Protein AF-A0A4V1WNW7-F1 (afdb_monomer_lite)

Radius of gyration: 29.64 Å; chains: 1; bounding box: 66×82×94 Å

Foldseek 3Di:
DDDDDDDDDDDDDDDDPDPPDPPPDPDPPPPPPDDDDPDPDPPDDPPPDDDLVVDDPVVLVVVLVVLAQPDPDPAAAAPDDPVVDPPPLVPDSCVCVVQCVDDPVSVVNRLLVNQQAHAYEEQALVVLVVCCVPRVPPDPALRRHHQEYEYADAQPPNQVDWHWCLSLLLRCLSPLNYHYYYAHNCVNVVNQALQVQADPVRNVCVVPVPDDPPPPDDPRDDRPDHSVRVRVVSVVSVVQCVQVRLVSSQPQNVLSVCSNVVQWTWIWHADNVVREIEIEIEGDDPLPVPDPDCVSVVVVCVSSCVLVGPHPQRYKYKYKYWDWDWDADPNDTDTDIDIDIDIDHNDDPPPPVPPDPDDDDD

InterPro domains:
  IPR001810 F-box domain [PF13013] (34-137)
  IPR038883 Uncharacterized protein AN11006-like [PTHR42085] (38-158)

Sequence (362 aa):
MTATTRAGSKRAAGEVIDAATPTWEPKRPFKKIATAASSKEPATEDQQCFRFLDLSPELRNRVYEYAKEDDTRQFALHPIYSYLHLKSYSKGTWQYLAVTQVCKQVRAEYRPIWVQDLRVGFASTCGVTLFADTFLHYGSGTNHMPKLVQFSWAHGHDNEKSFDLMPILRLHARSPSLRIEFVPQLIAQGGYTVDDDMCRSCSNQIHDYDSISDFENCECPDYDWTHDEWSAFKFEQMEYTHSIRNFIHNPNKSWLQAIREDKMTVTCAINEESCHDTFRILCREPICQTTTKSQPALDLLEQWGIFDLDVKKCTVFMMAYEDEQITERNGRKITNSVVREVRVHKAILGMWDSVYGRKVLF

Structure (mmCIF, N/CA/C/O backbone):
data_AF-A0A4V1WNW7-F1
#
_entry.id   AF-A0A4V1WNW7-F1
#
loop_
_atom_site.group_PDB
_atom_site.id
_atom_site.type_symbol
_atom_site.label_atom_id
_atom_site.label_alt_id
_atom_site.label_comp_id
_atom_site.label_asym_id
_atom_site.label_entity_id
_atom_site.label_seq_id
_atom_site.pdbx_PDB_ins_code
_atom_site.Cartn_x
_atom_site.Cartn_y
_atom_site.Cartn_z
_atom_site.occupancy
_atom_site.B_iso_or_equiv
_atom_site.auth_seq_id
_atom_site.auth_comp_id
_atom_site.auth_asym_id
_atom_site.auth_atom_id
_atom_site.pdbx_PDB_model_num
ATOM 1 N N . MET A 1 1 ? -15.454 -43.094 47.593 1.00 38.47 1 MET A N 1
ATOM 2 C CA . MET A 1 1 ? -15.820 -44.061 46.539 1.00 38.47 1 MET A CA 1
ATOM 3 C C . MET A 1 1 ? -16.284 -43.269 45.334 1.00 38.47 1 MET A C 1
ATOM 5 O O . MET A 1 1 ? -17.249 -42.527 45.431 1.00 38.47 1 MET A O 1
ATOM 9 N N . THR A 1 2 ? -15.501 -43.330 44.266 1.00 40.66 2 THR A N 1
ATOM 10 C CA . THR A 1 2 ? -15.628 -42.585 43.011 1.00 40.66 2 THR A CA 1
ATOM 11 C C . THR A 1 2 ? -16.422 -43.403 41.995 1.00 40.66 2 THR A C 1
ATOM 13 O O . THR A 1 2 ? -16.143 -44.585 41.819 1.00 40.66 2 THR A O 1
ATOM 16 N N . ALA A 1 3 ? -17.367 -42.774 41.294 1.00 39.75 3 ALA A N 1
ATOM 17 C CA . ALA A 1 3 ? -18.023 -43.351 40.125 1.00 39.75 3 ALA A CA 1
ATOM 18 C C . ALA A 1 3 ? -17.942 -42.354 38.963 1.00 39.75 3 ALA A C 1
ATOM 20 O O . ALA A 1 3 ? -18.631 -41.338 38.934 1.00 39.75 3 ALA A O 1
ATOM 21 N N . THR A 1 4 ? -17.048 -42.640 38.024 1.00 48.19 4 THR A N 1
ATOM 22 C CA . THR A 1 4 ? -16.931 -41.986 36.723 1.00 48.19 4 THR A CA 1
ATOM 23 C C . THR A 1 4 ? -17.783 -42.751 35.716 1.00 48.19 4 THR A C 1
ATOM 25 O O . THR A 1 4 ? -17.593 -43.949 35.522 1.00 48.19 4 THR A O 1
ATOM 28 N N . THR A 1 5 ? -18.701 -42.071 35.028 1.00 50.28 5 THR A N 1
ATOM 29 C CA . THR A 1 5 ? -19.334 -42.602 33.813 1.00 50.28 5 THR A CA 1
ATOM 30 C C . THR A 1 5 ? -19.062 -41.669 32.642 1.00 50.28 5 THR A C 1
ATOM 32 O O . THR A 1 5 ? -19.315 -40.468 32.668 1.00 50.28 5 THR A O 1
ATOM 35 N N . ARG A 1 6 ? -18.441 -42.265 31.626 1.00 44.78 6 ARG A N 1
ATOM 36 C CA . ARG A 1 6 ? -17.941 -41.671 30.391 1.00 44.78 6 ARG A CA 1
ATOM 37 C C . ARG A 1 6 ? -19.000 -41.942 29.322 1.00 44.78 6 ARG A C 1
ATOM 39 O O . ARG A 1 6 ? -19.138 -43.084 28.898 1.00 44.78 6 ARG A O 1
ATOM 46 N N . ALA A 1 7 ? -19.755 -40.928 28.909 1.00 46.91 7 ALA A N 1
ATOM 47 C CA . ALA A 1 7 ? -20.707 -41.042 27.804 1.00 46.91 7 ALA A CA 1
ATOM 48 C C . ALA A 1 7 ? -20.112 -40.387 26.551 1.00 46.91 7 ALA A C 1
ATOM 50 O O . ALA A 1 7 ? -19.931 -39.172 26.484 1.00 46.91 7 ALA A O 1
ATOM 51 N N . GLY A 1 8 ? -19.747 -41.224 25.579 1.00 37.44 8 GLY A N 1
ATOM 52 C CA . GLY A 1 8 ? -19.260 -40.805 24.271 1.00 37.44 8 GLY A CA 1
ATOM 53 C C . GLY A 1 8 ? -20.395 -40.234 23.425 1.00 37.44 8 GLY A C 1
ATOM 54 O O . GLY A 1 8 ? -21.377 -40.920 23.149 1.00 37.44 8 GLY A O 1
ATOM 55 N N . SER A 1 9 ? -20.239 -38.984 22.995 1.00 42.91 9 SER A N 1
ATOM 56 C CA . SER A 1 9 ? -21.145 -38.336 22.051 1.00 42.91 9 SER A CA 1
ATOM 57 C C . SER A 1 9 ? -20.752 -38.718 20.621 1.00 42.91 9 SER A C 1
ATOM 59 O O . SER A 1 9 ? -19.715 -38.291 20.107 1.00 42.91 9 SER A O 1
ATOM 61 N N . LYS A 1 10 ? -21.571 -39.573 19.996 1.00 46.12 10 LYS A N 1
ATOM 62 C CA . LYS A 1 10 ? -21.548 -39.854 18.555 1.00 46.12 10 LYS A CA 1
ATOM 63 C C . LYS A 1 10 ? -21.996 -38.590 17.818 1.00 46.12 10 LYS A C 1
ATOM 65 O O . LYS A 1 10 ? -23.150 -38.190 17.935 1.00 46.12 10 LYS A O 1
ATOM 70 N N . ARG A 1 11 ? -21.100 -37.978 17.041 1.00 42.38 11 ARG A N 1
ATOM 71 C CA . ARG A 1 11 ? -21.479 -36.946 16.068 1.00 42.38 11 ARG A CA 1
ATOM 72 C C . ARG A 1 11 ? -22.263 -37.608 14.937 1.00 42.38 11 ARG A C 1
ATOM 74 O O . ARG A 1 11 ? -21.763 -38.533 14.302 1.00 42.38 11 ARG A O 1
ATOM 81 N N . ALA A 1 12 ? -23.489 -37.137 14.731 1.00 45.72 12 ALA A N 1
ATOM 82 C CA . ALA A 1 12 ? -24.283 -37.423 13.550 1.00 45.72 12 ALA A CA 1
ATOM 83 C C . ALA A 1 12 ? -23.582 -36.817 12.327 1.00 45.72 12 ALA A C 1
ATOM 85 O O . ALA A 1 12 ? -23.186 -35.650 12.345 1.00 45.72 12 ALA A O 1
ATOM 86 N N . ALA A 1 13 ? -23.391 -37.640 11.299 1.00 40.91 13 ALA A N 1
ATOM 87 C CA . ALA A 1 13 ? -22.949 -37.207 9.986 1.00 40.91 13 ALA A CA 1
ATOM 88 C C . ALA A 1 13 ? -24.042 -36.313 9.386 1.00 40.91 13 ALA A C 1
ATOM 90 O O . ALA A 1 13 ? -25.174 -36.757 9.211 1.00 40.91 13 ALA A O 1
ATOM 91 N N . GLY A 1 14 ? -23.705 -35.048 9.140 1.00 41.06 14 GLY A N 1
ATOM 92 C CA . GLY A 1 14 ? -24.532 -34.151 8.345 1.00 41.06 14 GLY A CA 1
ATOM 93 C C . GLY A 1 14 ? -24.493 -34.570 6.880 1.00 41.06 14 GLY A C 1
ATOM 94 O O . GLY A 1 14 ? -23.438 -34.965 6.377 1.00 41.06 14 GLY A O 1
ATOM 95 N N . GLU A 1 15 ? -25.657 -34.501 6.240 1.00 46.84 15 GLU A N 1
ATOM 96 C CA . GLU A 1 15 ? -25.864 -34.694 4.808 1.00 46.84 15 GLU A CA 1
ATOM 97 C C . GLU A 1 15 ? -24.852 -33.889 3.993 1.00 46.84 15 GLU A C 1
ATOM 99 O O . GLU A 1 15 ? -24.762 -32.663 4.080 1.00 46.84 15 GLU A O 1
ATOM 104 N N . VAL A 1 16 ? -24.085 -34.618 3.189 1.00 43.22 16 VAL A N 1
ATOM 105 C CA . VAL A 1 16 ? -23.284 -34.072 2.103 1.00 43.22 16 VAL A CA 1
ATOM 106 C C . VAL A 1 16 ? -24.272 -33.638 1.027 1.00 43.22 16 VAL A C 1
ATOM 108 O O . VAL A 1 16 ? -24.895 -34.473 0.381 1.00 43.22 16 VAL A O 1
ATOM 111 N N . ILE A 1 17 ? -24.448 -32.329 0.861 1.00 47.97 17 ILE A N 1
ATOM 112 C CA . ILE A 1 17 ? -25.078 -31.781 -0.338 1.00 47.97 17 ILE A CA 1
ATOM 113 C C . ILE A 1 17 ? -24.092 -32.048 -1.474 1.00 47.97 17 ILE A C 1
ATOM 115 O O . ILE A 1 17 ? -22.979 -31.517 -1.463 1.00 47.97 17 ILE A O 1
ATOM 119 N N . ASP A 1 18 ? -24.489 -32.920 -2.399 1.00 40.12 18 ASP A N 1
ATOM 120 C CA . ASP A 1 18 ? -23.726 -33.316 -3.578 1.00 40.12 18 ASP A CA 1
ATOM 121 C C . ASP A 1 18 ? -23.278 -32.080 -4.369 1.00 40.12 18 ASP A C 1
ATOM 123 O O . ASP A 1 18 ? -24.026 -31.481 -5.144 1.00 40.12 18 ASP A O 1
ATOM 127 N N . ALA A 1 19 ? -22.020 -31.688 -4.168 1.00 44.06 19 ALA A N 1
ATOM 128 C CA . ALA A 1 19 ? -21.346 -30.746 -5.037 1.00 44.06 19 ALA A CA 1
ATOM 129 C C . ALA A 1 19 ? -21.191 -31.424 -6.400 1.00 44.06 19 ALA A C 1
ATOM 131 O O . ALA A 1 19 ? -20.396 -32.355 -6.556 1.00 44.06 19 ALA A O 1
ATOM 132 N N . ALA A 1 20 ? -21.991 -30.963 -7.364 1.00 44.66 20 ALA A N 1
ATOM 133 C CA . ALA A 1 20 ? -21.952 -31.379 -8.755 1.00 44.66 20 ALA A CA 1
ATOM 134 C C . ALA A 1 20 ? -20.499 -31.440 -9.237 1.00 44.66 20 ALA A C 1
ATOM 136 O O . ALA A 1 20 ? -19.817 -30.426 -9.396 1.00 44.66 20 ALA A O 1
ATOM 137 N N . THR A 1 21 ? -20.015 -32.662 -9.427 1.00 40.25 21 THR A N 1
ATOM 138 C CA . THR A 1 21 ? -18.699 -32.923 -9.988 1.00 40.25 21 THR A CA 1
ATOM 139 C C . THR A 1 21 ? -18.736 -32.396 -11.421 1.00 40.25 21 THR A C 1
ATOM 141 O O . THR A 1 21 ? -19.590 -32.847 -12.189 1.00 40.25 21 THR A O 1
ATOM 144 N N . PRO A 1 22 ? -17.871 -31.444 -11.819 1.00 44.31 22 PRO A N 1
ATOM 145 C CA . PRO A 1 22 ? -17.808 -31.017 -13.205 1.00 44.31 22 PRO A CA 1
ATOM 146 C C . PRO A 1 22 ? -17.438 -32.240 -14.040 1.00 44.31 22 PRO A C 1
ATOM 148 O O . PRO A 1 22 ? -16.332 -32.776 -13.944 1.00 44.31 22 PRO A O 1
ATOM 151 N N . THR A 1 23 ? -18.407 -32.726 -14.808 1.00 40.12 23 THR A N 1
ATOM 152 C CA . THR A 1 23 ? -18.242 -33.839 -15.732 1.00 40.12 23 THR A CA 1
ATOM 153 C C . THR A 1 23 ? -17.390 -33.308 -16.875 1.00 40.12 23 THR A C 1
ATOM 155 O O . THR A 1 23 ? -17.882 -32.714 -17.830 1.00 40.12 23 THR A O 1
ATOM 158 N N . TRP A 1 24 ? -16.073 -33.437 -16.737 1.00 42.72 24 TRP A N 1
ATOM 159 C CA . TRP A 1 24 ? -15.156 -33.246 -17.848 1.00 42.72 24 TRP A CA 1
ATOM 160 C C . TRP A 1 24 ? -15.449 -34.357 -18.848 1.00 42.72 24 TRP A C 1
ATOM 162 O O . TRP A 1 24 ? -14.986 -35.485 -18.683 1.00 42.72 24 TRP A O 1
ATOM 172 N N . GLU A 1 25 ? -16.263 -34.056 -19.860 1.00 50.12 25 GLU A N 1
ATOM 173 C CA . GLU A 1 25 ? -16.427 -34.961 -20.987 1.00 50.12 25 GLU A CA 1
ATOM 174 C C . GLU A 1 25 ? -15.035 -35.253 -21.571 1.00 50.12 25 GLU A C 1
ATOM 176 O O . GLU A 1 25 ? -14.288 -34.318 -21.898 1.00 50.12 25 GLU A O 1
ATOM 181 N N . PRO A 1 26 ? -14.637 -36.531 -21.687 1.00 50.38 26 PRO A N 1
ATOM 182 C CA . PRO A 1 26 ? -13.371 -36.885 -22.297 1.00 50.38 26 PRO A CA 1
ATOM 183 C C . PRO A 1 26 ? -13.371 -36.369 -23.737 1.00 50.38 26 PRO A C 1
ATOM 185 O O . PRO A 1 26 ? -14.160 -36.810 -24.577 1.00 50.38 26 PRO A O 1
ATOM 188 N N . LYS A 1 27 ? -12.484 -35.403 -24.016 1.00 56.28 27 LYS A N 1
ATOM 189 C CA . LYS A 1 27 ? -12.247 -34.884 -25.366 1.00 56.28 27 LYS A CA 1
ATOM 190 C C . LYS A 1 27 ? -12.071 -36.071 -26.310 1.00 56.28 27 LYS A C 1
ATOM 192 O O . LYS A 1 27 ? -11.191 -36.907 -26.107 1.00 56.28 27 LYS A O 1
ATOM 197 N N . ARG A 1 28 ? -12.940 -36.134 -27.324 1.00 61.19 28 ARG A N 1
ATOM 198 C CA . ARG A 1 28 ? -12.944 -37.173 -28.360 1.00 61.19 28 ARG A CA 1
ATOM 199 C C . ARG A 1 28 ? -11.515 -37.393 -28.874 1.00 61.19 28 ARG A C 1
ATOM 201 O O . ARG A 1 28 ? -10.821 -36.406 -29.133 1.00 61.19 28 ARG A O 1
ATOM 208 N N . PRO A 1 29 ? -11.068 -38.647 -29.057 1.00 54.88 29 PRO A N 1
ATOM 209 C CA . PRO A 1 29 ? -9.764 -38.907 -29.642 1.00 54.88 29 PRO A CA 1
ATOM 210 C C . PRO A 1 29 ? -9.727 -38.287 -31.041 1.00 54.88 29 PRO A C 1
ATOM 212 O O . PRO A 1 29 ? -10.541 -38.621 -31.905 1.00 54.88 29 PRO A O 1
ATOM 215 N N . PHE A 1 30 ? -8.799 -37.354 -31.255 1.00 50.06 30 PHE A N 1
ATOM 216 C CA . PHE A 1 30 ? -8.501 -36.823 -32.579 1.00 50.06 30 PHE A CA 1
ATOM 217 C C . PHE A 1 30 ? -8.142 -38.001 -33.491 1.00 50.06 30 PHE A C 1
ATOM 219 O O . PHE A 1 30 ? -7.117 -38.660 -33.298 1.00 50.06 30 PHE A O 1
ATOM 226 N N . LYS A 1 31 ? -9.001 -38.287 -34.477 1.00 56.91 31 LYS A N 1
ATOM 227 C CA . LYS A 1 31 ? -8.699 -39.227 -35.558 1.00 56.91 31 LYS A CA 1
ATOM 228 C C . LYS A 1 31 ? -7.475 -38.700 -36.303 1.00 56.91 31 LYS A C 1
ATOM 230 O O . LYS A 1 31 ? -7.575 -37.739 -37.062 1.00 56.91 31 LYS A O 1
ATOM 235 N N . LYS A 1 32 ? -6.323 -39.331 -36.076 1.00 52.03 32 LYS A N 1
ATOM 236 C CA . LYS A 1 32 ? -5.125 -39.143 -36.894 1.00 52.03 32 LYS A CA 1
ATOM 237 C C . LYS A 1 32 ? -5.440 -39.641 -38.304 1.00 52.03 32 LYS A C 1
ATOM 239 O O . LYS A 1 32 ? -5.600 -40.839 -38.518 1.00 52.03 32 LYS A O 1
ATOM 244 N N . ILE A 1 33 ? -5.554 -38.713 -39.249 1.00 52.81 33 ILE A N 1
ATOM 245 C CA . ILE A 1 33 ? -5.496 -39.019 -40.676 1.00 52.81 33 ILE A CA 1
ATOM 246 C C . ILE A 1 33 ? -4.030 -39.351 -40.959 1.00 52.81 33 ILE A C 1
ATOM 248 O O . ILE A 1 33 ? -3.163 -38.483 -40.891 1.00 52.81 33 ILE A O 1
ATOM 252 N N . ALA A 1 34 ? -3.748 -40.634 -41.166 1.00 51.62 34 ALA A N 1
ATOM 253 C CA . ALA A 1 34 ? -2.431 -41.112 -41.546 1.00 51.62 34 ALA A CA 1
ATOM 254 C C . ALA A 1 34 ? -2.217 -40.832 -43.038 1.00 51.62 34 ALA A C 1
ATOM 256 O O . ALA A 1 34 ? -2.641 -41.608 -43.892 1.00 51.62 34 ALA A O 1
ATOM 257 N N . THR A 1 35 ? -1.572 -39.710 -43.351 1.00 55.94 35 THR A N 1
ATOM 258 C CA . THR A 1 35 ? -1.045 -39.446 -44.691 1.00 55.94 35 THR A CA 1
ATOM 259 C C . THR A 1 35 ? 0.342 -40.074 -44.772 1.00 55.94 35 THR A C 1
ATOM 261 O O . THR A 1 35 ? 1.315 -39.535 -44.251 1.00 55.94 35 THR A O 1
ATOM 264 N N . ALA A 1 36 ? 0.424 -41.258 -45.379 1.00 53.69 36 ALA A N 1
ATOM 265 C CA . ALA A 1 36 ? 1.684 -41.926 -45.671 1.00 53.69 36 ALA A CA 1
ATOM 266 C C . ALA A 1 36 ? 2.385 -41.210 -46.837 1.00 53.69 36 ALA A C 1
ATOM 268 O O . ALA A 1 36 ? 2.144 -41.516 -48.002 1.00 53.69 36 ALA A O 1
ATOM 269 N N . ALA A 1 37 ? 3.250 -40.248 -46.517 1.00 55.56 37 ALA A N 1
ATOM 270 C CA . ALA A 1 37 ? 4.242 -39.709 -47.436 1.00 55.56 37 ALA A CA 1
ATOM 271 C C . ALA A 1 37 ? 5.627 -40.109 -46.917 1.00 55.56 37 ALA A C 1
ATOM 273 O O . ALA A 1 37 ? 6.153 -39.538 -45.968 1.00 55.56 37 ALA A O 1
ATOM 274 N N . SER A 1 38 ? 6.187 -41.152 -47.527 1.00 58.44 38 SER A N 1
ATOM 275 C CA . SER A 1 38 ? 7.546 -41.633 -47.290 1.00 58.44 38 SER A CA 1
ATOM 276 C C . SER A 1 38 ? 8.554 -40.668 -47.927 1.00 58.44 38 SER A C 1
ATOM 278 O O . SER A 1 38 ? 9.113 -40.960 -48.984 1.00 58.44 38 SER A O 1
ATOM 280 N N . SER A 1 39 ? 8.790 -39.514 -47.304 1.00 60.78 39 SER A N 1
ATOM 281 C CA . SER A 1 39 ? 9.994 -38.719 -47.555 1.00 60.78 39 SER A CA 1
ATOM 282 C C . SER A 1 39 ? 11.079 -39.171 -46.584 1.00 60.78 39 SER A C 1
ATOM 284 O O . SER A 1 39 ? 10.873 -39.140 -45.374 1.00 60.78 39 SER A O 1
ATOM 286 N N . LYS A 1 40 ? 12.231 -39.604 -47.109 1.00 65.25 40 LYS A N 1
ATOM 287 C CA . LYS A 1 40 ? 13.455 -39.803 -46.324 1.00 65.25 40 LYS A CA 1
ATOM 288 C C . LYS A 1 40 ? 13.854 -38.454 -45.721 1.00 65.25 40 LYS A C 1
ATOM 290 O O . LYS A 1 40 ? 14.529 -37.670 -46.384 1.00 65.25 40 LYS A O 1
ATOM 295 N N . GLU A 1 41 ? 13.387 -38.172 -44.509 1.00 64.00 41 GLU A N 1
ATOM 296 C CA . GLU A 1 41 ? 13.899 -37.061 -43.715 1.00 64.00 41 GLU A CA 1
ATOM 297 C C . GLU A 1 41 ? 15.383 -37.331 -43.426 1.00 64.00 41 GLU A C 1
ATOM 299 O O . GLU A 1 41 ? 15.749 -38.469 -43.104 1.00 64.00 41 GLU A O 1
ATOM 304 N N . PRO A 1 42 ? 16.262 -36.330 -43.607 1.00 64.50 42 PRO A N 1
ATOM 305 C CA . PRO A 1 42 ? 17.647 -36.452 -43.182 1.00 64.50 42 PRO A CA 1
ATOM 306 C C . PRO A 1 42 ? 17.646 -36.795 -41.694 1.00 64.50 42 PRO A C 1
ATOM 308 O O . PRO A 1 42 ? 16.874 -36.207 -40.942 1.00 64.50 42 PRO A O 1
ATOM 311 N N . ALA A 1 43 ? 18.474 -37.760 -41.287 1.00 62.41 43 ALA A N 1
ATOM 312 C CA . ALA A 1 43 ? 18.675 -38.105 -39.887 1.00 62.41 43 ALA A CA 1
ATOM 313 C C . ALA A 1 43 ? 19.154 -36.853 -39.138 1.00 62.41 43 ALA A C 1
ATOM 315 O O . ALA A 1 43 ? 20.342 -36.540 -39.118 1.00 62.41 43 ALA A O 1
ATOM 316 N N . THR A 1 44 ? 18.205 -36.090 -38.604 1.00 63.88 44 THR A N 1
ATOM 317 C CA . THR A 1 44 ? 18.446 -35.005 -37.669 1.00 63.88 44 THR A CA 1
ATOM 318 C C . THR A 1 44 ? 19.115 -35.640 -36.471 1.00 63.88 44 THR A C 1
ATOM 320 O O . THR A 1 44 ? 18.508 -36.489 -35.821 1.00 63.88 44 THR A O 1
ATOM 323 N N . GLU A 1 45 ? 20.377 -35.277 -36.238 1.00 68.31 45 GLU A N 1
ATOM 324 C CA . GLU A 1 45 ? 21.085 -35.565 -34.995 1.00 68.31 45 GLU A CA 1
ATOM 325 C C . GLU A 1 45 ? 20.112 -35.337 -33.841 1.00 68.31 45 GLU A C 1
ATOM 327 O O . GLU A 1 45 ? 19.512 -34.261 -33.759 1.00 68.31 45 GLU A O 1
ATOM 332 N N . ASP A 1 46 ? 19.897 -36.366 -33.016 1.00 70.31 46 ASP A N 1
ATOM 333 C CA . ASP A 1 46 ? 19.021 -36.293 -31.852 1.00 70.31 46 ASP A CA 1
ATOM 334 C C . ASP A 1 46 ? 19.475 -35.107 -31.005 1.00 70.31 46 ASP A C 1
ATOM 336 O O . ASP A 1 46 ? 20.468 -35.179 -30.277 1.00 70.31 46 ASP A O 1
ATOM 340 N N . GLN A 1 47 ? 18.782 -33.980 -31.158 1.00 76.69 47 GLN A N 1
ATOM 341 C CA . GLN A 1 47 ? 19.138 -32.736 -30.508 1.00 76.69 47 GLN A CA 1
ATOM 342 C C . GLN A 1 47 ? 18.878 -32.954 -29.023 1.00 76.69 47 GLN A C 1
ATOM 344 O O . GLN A 1 47 ? 17.741 -32.894 -28.549 1.00 76.69 47 GLN A O 1
ATOM 349 N N . GLN A 1 48 ? 19.939 -33.333 -28.311 1.00 82.50 48 GLN A N 1
ATOM 350 C CA . GLN A 1 48 ? 19.869 -33.769 -26.930 1.00 82.50 48 GLN A CA 1
ATOM 351 C C . GLN A 1 48 ? 19.244 -32.643 -26.106 1.00 82.50 48 GLN A C 1
ATOM 353 O O . GLN A 1 48 ? 19.857 -31.603 -25.870 1.00 82.50 48 GLN A O 1
ATOM 358 N N . CYS A 1 49 ? 17.985 -32.829 -25.708 1.00 85.19 49 CYS A N 1
ATOM 359 C CA . CYS A 1 49 ? 17.258 -31.827 -24.945 1.00 85.19 49 CYS A CA 1
ATOM 360 C C . CYS A 1 49 ? 17.980 -31.593 -23.618 1.00 85.19 49 CYS A C 1
ATOM 362 O O . CYS A 1 49 ? 18.185 -32.523 -22.834 1.00 85.19 49 CYS A O 1
ATOM 364 N N . PHE A 1 50 ? 18.360 -30.344 -23.358 1.00 89.69 50 PHE A N 1
ATOM 365 C CA . PHE A 1 50 ? 19.022 -29.973 -22.117 1.00 89.69 50 PHE A CA 1
ATOM 366 C C . PHE A 1 50 ? 18.081 -30.176 -20.920 1.00 89.69 50 PHE A C 1
ATOM 368 O O . PHE A 1 50 ? 17.026 -29.545 -20.812 1.00 89.69 50 PHE A O 1
ATOM 375 N N . ARG A 1 51 ? 18.466 -31.060 -19.996 1.00 93.31 51 ARG A N 1
ATOM 376 C CA . ARG A 1 51 ? 17.684 -31.382 -18.798 1.00 93.31 51 ARG A CA 1
ATOM 377 C C . ARG A 1 51 ? 18.091 -30.461 -17.649 1.00 93.31 51 ARG A C 1
ATOM 379 O O . ARG A 1 51 ? 18.931 -30.815 -16.835 1.00 93.31 51 ARG A O 1
ATOM 386 N N . PHE A 1 52 ? 17.471 -29.282 -17.558 1.00 95.12 52 PHE A N 1
ATOM 387 C CA . PHE A 1 52 ? 17.781 -28.283 -16.516 1.00 95.12 52 PHE A CA 1
ATOM 388 C C . PHE A 1 52 ? 17.760 -28.849 -15.083 1.00 95.12 52 PHE A C 1
ATOM 390 O O . PHE A 1 52 ? 18.587 -28.480 -14.255 1.00 95.12 52 PHE A O 1
ATOM 397 N N . LEU A 1 53 ? 16.841 -29.773 -14.787 1.00 96.00 53 LEU A N 1
ATOM 398 C CA . LEU A 1 53 ? 16.733 -30.394 -13.461 1.00 96.00 53 LEU A CA 1
ATOM 399 C C . LEU A 1 53 ? 17.847 -31.406 -13.148 1.00 96.00 53 LEU A C 1
ATOM 401 O O . LEU A 1 53 ? 18.014 -31.749 -11.981 1.00 96.00 53 LEU A O 1
ATOM 405 N N . ASP A 1 54 ? 18.617 -31.843 -14.149 1.00 96.38 54 ASP A N 1
ATOM 406 C CA . ASP A 1 54 ? 19.788 -32.705 -13.950 1.00 96.38 54 ASP A CA 1
ATOM 407 C C . ASP A 1 54 ? 21.023 -31.897 -13.498 1.00 96.38 54 ASP A C 1
ATOM 409 O O . ASP A 1 54 ? 22.022 -32.478 -13.076 1.00 96.38 54 ASP A O 1
ATOM 413 N N . LEU A 1 55 ? 20.971 -30.556 -13.554 1.00 96.50 55 LEU A N 1
ATOM 414 C CA . LEU A 1 55 ? 22.000 -29.695 -12.967 1.00 96.50 55 LEU A CA 1
ATOM 415 C C . LEU A 1 55 ? 22.052 -29.864 -11.446 1.00 96.50 55 LEU A C 1
ATOM 417 O O . LEU A 1 55 ? 21.015 -30.033 -10.803 1.00 96.50 55 LEU A O 1
ATOM 421 N N . SER A 1 56 ? 23.235 -29.714 -10.844 1.00 97.38 56 SER A N 1
ATOM 422 C CA . SER A 1 56 ? 23.351 -29.655 -9.383 1.00 97.38 56 SER A CA 1
ATOM 423 C C . SER A 1 56 ? 22.630 -28.416 -8.814 1.00 97.38 56 SER A C 1
ATOM 425 O O . SER A 1 56 ? 22.486 -27.411 -9.524 1.00 97.38 56 SER A O 1
ATOM 427 N N . PRO A 1 57 ? 22.173 -28.445 -7.545 1.00 96.31 57 PRO A N 1
ATOM 428 C CA . PRO A 1 57 ? 21.525 -27.295 -6.912 1.00 96.31 57 PRO A CA 1
ATOM 429 C C . PRO A 1 57 ? 22.344 -25.998 -7.000 1.00 96.31 57 PRO A C 1
ATOM 431 O O . PRO A 1 57 ? 21.780 -24.930 -7.219 1.00 96.31 57 PRO A O 1
ATOM 434 N N . GLU A 1 58 ? 23.673 -26.075 -6.907 1.00 97.31 58 GLU A N 1
ATOM 435 C CA . GLU A 1 58 ? 24.571 -24.918 -6.999 1.00 97.31 58 GLU A CA 1
ATOM 436 C C . GLU A 1 58 ? 24.534 -24.275 -8.390 1.00 97.31 58 GLU A C 1
ATOM 438 O O . GLU A 1 58 ? 24.520 -23.049 -8.511 1.00 97.31 58 GLU A O 1
ATOM 443 N N . LEU A 1 59 ? 24.492 -25.088 -9.451 1.00 97.50 59 LEU A N 1
ATOM 444 C CA . LEU A 1 59 ? 24.383 -24.588 -10.822 1.00 97.50 59 LEU A CA 1
ATOM 445 C C . LEU A 1 59 ? 22.995 -24.005 -11.096 1.00 97.50 59 LEU A C 1
ATOM 447 O O . LEU A 1 59 ? 22.904 -22.958 -11.735 1.00 97.50 59 LEU A O 1
ATOM 451 N N . ARG A 1 60 ? 21.928 -24.621 -10.567 1.00 97.00 60 ARG A N 1
ATOM 452 C CA . ARG A 1 60 ? 20.575 -24.044 -10.640 1.00 97.00 60 ARG A CA 1
ATOM 453 C C . ARG A 1 60 ? 20.511 -22.692 -9.933 1.00 97.00 60 ARG A C 1
ATOM 455 O O . ARG A 1 60 ? 20.018 -21.739 -10.524 1.00 97.00 60 ARG A O 1
ATOM 462 N N . ASN A 1 61 ? 21.108 -22.574 -8.746 1.00 95.62 61 ASN A N 1
ATOM 463 C CA . ASN A 1 61 ? 21.196 -21.304 -8.024 1.00 95.62 61 ASN A CA 1
ATOM 464 C C . ASN A 1 61 ? 21.936 -20.229 -8.824 1.00 95.62 61 ASN A C 1
ATOM 466 O O . ASN A 1 61 ? 21.482 -19.095 -8.848 1.00 95.62 61 ASN A O 1
ATOM 470 N N . ARG A 1 62 ? 23.014 -20.557 -9.550 1.00 95.81 62 ARG A N 1
ATOM 471 C CA . ARG A 1 62 ? 23.669 -19.579 -10.443 1.00 95.81 62 ARG A CA 1
ATOM 472 C C . ARG A 1 62 ? 22.752 -19.090 -11.563 1.00 95.81 62 ARG A C 1
ATOM 474 O O . ARG A 1 62 ? 22.796 -17.912 -11.903 1.00 95.81 62 ARG A O 1
ATOM 481 N N . VAL A 1 63 ? 21.922 -19.971 -12.123 1.00 95.12 63 VAL A N 1
ATOM 482 C CA . VAL A 1 63 ? 20.911 -19.572 -13.115 1.00 95.12 63 VAL A CA 1
ATOM 483 C C . VAL A 1 63 ? 19.836 -18.697 -12.471 1.00 95.12 63 VAL A C 1
ATOM 485 O O . VAL A 1 63 ? 19.431 -17.707 -13.069 1.00 95.12 63 VAL A O 1
ATOM 488 N N . TYR A 1 64 ? 19.413 -19.011 -11.246 1.00 95.31 64 TYR A N 1
ATOM 489 C CA . TYR A 1 64 ? 18.474 -18.185 -10.486 1.00 95.31 64 TYR A CA 1
ATOM 490 C C . TYR A 1 64 ? 19.036 -16.799 -10.172 1.00 95.31 64 TYR A C 1
ATOM 492 O O . TYR A 1 64 ? 18.321 -15.825 -10.361 1.00 95.31 64 TYR A O 1
ATOM 500 N N . GLU A 1 65 ? 20.302 -16.699 -9.761 1.00 92.62 65 GLU A N 1
ATOM 501 C CA . GLU A 1 65 ? 20.996 -15.423 -9.547 1.00 92.62 65 GLU A CA 1
ATOM 502 C C . GLU A 1 65 ? 21.080 -14.603 -10.838 1.00 92.62 65 GLU A C 1
ATOM 504 O O . GLU A 1 65 ? 20.794 -13.414 -10.821 1.00 92.62 65 GLU A O 1
ATOM 509 N N . TYR A 1 66 ? 21.399 -15.234 -11.973 1.00 91.69 66 TYR A N 1
ATOM 510 C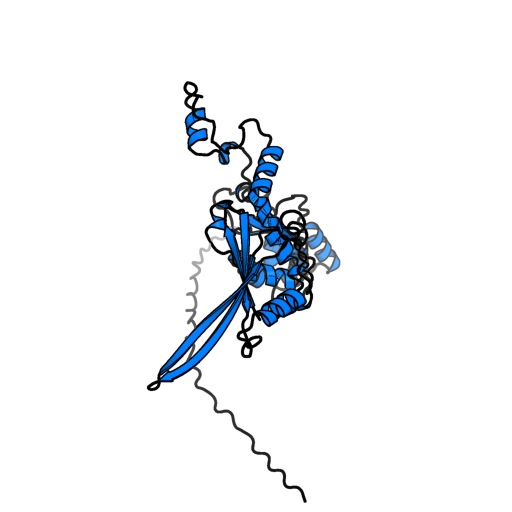 CA . TYR A 1 66 ? 21.376 -14.555 -13.273 1.00 91.69 66 TYR A CA 1
ATOM 511 C C . TYR A 1 66 ? 19.969 -14.073 -13.656 1.00 91.69 66 TYR A C 1
ATOM 513 O O . TYR A 1 66 ? 19.807 -13.009 -14.244 1.00 91.69 66 TYR A O 1
ATOM 521 N N . ALA A 1 67 ? 18.949 -14.863 -13.320 1.00 91.25 67 ALA A N 1
ATOM 522 C CA . ALA A 1 67 ? 17.552 -14.543 -13.568 1.00 91.25 67 ALA A CA 1
ATOM 523 C C . ALA A 1 67 ? 16.968 -13.552 -12.546 1.00 91.25 67 ALA A C 1
ATOM 525 O O . ALA A 1 67 ? 15.785 -13.222 -12.639 1.00 91.25 67 ALA A O 1
ATOM 526 N N . LYS A 1 68 ? 17.731 -13.095 -11.546 1.00 86.38 68 LYS A N 1
ATOM 527 C CA . LYS A 1 68 ? 17.280 -11.994 -10.694 1.00 86.38 68 LYS A CA 1
ATOM 528 C C . LYS A 1 68 ? 17.217 -10.724 -11.521 1.00 86.38 68 LYS A C 1
ATOM 530 O O . LYS A 1 68 ? 18.099 -10.425 -12.322 1.00 86.38 68 LYS A O 1
ATOM 535 N N . GLU A 1 69 ? 16.158 -9.965 -11.310 1.00 77.19 69 GLU A N 1
ATOM 536 C CA . GLU A 1 69 ? 16.014 -8.663 -11.936 1.00 77.19 69 GLU A CA 1
ATOM 537 C C . GLU A 1 69 ? 16.864 -7.670 -11.150 1.00 77.19 69 GLU A C 1
ATOM 539 O O . GLU A 1 69 ? 16.497 -7.256 -10.051 1.00 77.19 69 GLU A O 1
ATOM 544 N N . ASP A 1 70 ? 18.023 -7.308 -11.705 1.00 70.25 70 ASP A N 1
ATOM 545 C CA . ASP A 1 70 ? 18.842 -6.212 -11.186 1.00 70.25 70 ASP A CA 1
ATOM 546 C C . ASP A 1 70 ? 18.178 -4.883 -11.561 1.00 70.25 70 ASP A C 1
ATOM 548 O O . ASP A 1 70 ? 18.590 -4.176 -12.485 1.00 70.25 70 ASP A O 1
ATOM 552 N N . ASP A 1 71 ? 17.039 -4.602 -10.921 1.00 65.88 71 ASP A N 1
ATOM 553 C CA . ASP A 1 71 ? 16.297 -3.388 -11.206 1.00 65.88 71 ASP A CA 1
ATOM 554 C C . ASP A 1 71 ? 16.831 -2.227 -10.364 1.00 65.88 71 ASP A C 1
ATOM 556 O O . ASP A 1 71 ? 16.459 -2.004 -9.199 1.00 65.88 71 ASP A O 1
ATOM 560 N N . THR A 1 72 ? 17.733 -1.475 -10.996 1.00 68.56 72 THR A N 1
ATOM 561 C CA . THR A 1 72 ? 18.184 -0.158 -10.539 1.00 68.56 72 THR A CA 1
ATOM 562 C C . THR A 1 72 ? 17.093 0.903 -10.671 1.00 68.56 72 THR A C 1
ATOM 564 O O . THR A 1 72 ? 17.270 2.007 -10.153 1.00 68.56 72 THR A O 1
ATOM 567 N N . ARG A 1 73 ? 15.950 0.602 -11.313 1.00 71.00 73 ARG A N 1
ATOM 568 C CA . ARG A 1 73 ? 14.844 1.555 -11.424 1.00 71.00 73 ARG A CA 1
ATOM 569 C C . ARG A 1 73 ? 14.300 1.918 -10.046 1.00 71.00 73 ARG A C 1
ATOM 571 O O . ARG A 1 73 ? 14.180 1.105 -9.124 1.00 71.00 73 ARG A O 1
ATOM 578 N N . GLN A 1 74 ? 13.947 3.191 -9.938 1.00 68.88 74 GLN A N 1
ATOM 579 C CA . GLN A 1 74 ? 13.369 3.778 -8.739 1.00 68.88 74 GLN A CA 1
ATOM 580 C C . GLN A 1 74 ? 11.893 3.394 -8.564 1.00 68.88 74 GLN A C 1
ATOM 582 O O . GLN A 1 74 ? 11.437 3.246 -7.432 1.00 68.88 74 GLN A O 1
ATOM 587 N N . PHE A 1 75 ? 11.178 3.167 -9.670 1.00 72.19 75 PHE A N 1
ATOM 588 C CA . PHE A 1 75 ? 9.746 2.876 -9.688 1.00 72.19 75 PHE A CA 1
ATOM 589 C C . PHE A 1 75 ? 9.461 1.400 -9.959 1.00 72.19 75 PHE A C 1
ATOM 591 O O . PHE A 1 75 ? 10.062 0.772 -10.830 1.00 72.19 75 PHE A O 1
ATOM 598 N N . ALA A 1 76 ? 8.524 0.860 -9.193 1.00 71.25 76 ALA A N 1
ATOM 599 C CA . ALA A 1 76 ? 7.998 -0.478 -9.327 1.00 71.25 76 ALA A CA 1
ATOM 600 C C . ALA A 1 76 ? 7.030 -0.546 -10.509 1.00 71.25 76 ALA A C 1
ATOM 602 O O . ALA A 1 76 ? 6.206 0.345 -10.712 1.00 71.25 76 ALA A O 1
ATOM 603 N N . LEU A 1 77 ? 7.094 -1.633 -11.273 1.00 67.19 77 LEU A N 1
ATOM 604 C CA . LEU A 1 77 ? 6.170 -1.830 -12.380 1.00 67.19 77 LEU A CA 1
ATOM 605 C C . LEU A 1 77 ? 4.831 -2.388 -11.901 1.00 67.19 77 LEU A C 1
ATOM 607 O O . LEU A 1 77 ? 4.761 -3.222 -10.994 1.00 67.19 77 LEU A O 1
ATOM 611 N N . HIS A 1 78 ? 3.761 -1.949 -12.557 1.00 62.59 78 HIS A N 1
ATOM 612 C CA . HIS A 1 78 ? 2.425 -2.457 -12.302 1.00 62.59 78 HIS A CA 1
ATOM 613 C C . HIS A 1 78 ? 2.261 -3.871 -12.904 1.00 62.59 78 HIS A C 1
ATOM 615 O O . HIS A 1 78 ? 2.526 -4.058 -14.093 1.00 62.59 78 HIS A O 1
ATOM 621 N N . PRO A 1 79 ? 1.796 -4.871 -12.132 1.00 58.28 79 PRO A N 1
ATOM 622 C CA . PRO A 1 79 ? 1.653 -6.247 -12.576 1.00 58.28 79 PRO A CA 1
ATOM 623 C C . PRO A 1 79 ? 0.537 -6.427 -13.603 1.00 58.28 79 PRO A C 1
ATOM 625 O O . PRO A 1 79 ? 0.527 -7.383 -14.378 1.00 58.28 79 PRO A O 1
ATOM 628 N N . ILE A 1 80 ? -0.428 -5.510 -13.594 1.00 54.84 80 ILE A N 1
ATOM 629 C CA . ILE A 1 80 ? -1.538 -5.514 -14.534 1.00 54.84 80 ILE A CA 1
ATOM 630 C C . ILE A 1 80 ? -1.137 -4.618 -15.695 1.00 54.84 80 ILE A C 1
ATOM 632 O O . ILE A 1 80 ? -1.038 -3.402 -15.534 1.00 54.84 80 ILE A O 1
ATOM 636 N N . TYR A 1 81 ? -0.896 -5.269 -16.833 1.00 50.81 81 TYR A N 1
ATOM 637 C CA . TYR A 1 81 ? -0.754 -4.694 -18.164 1.00 50.81 81 TYR A CA 1
ATOM 638 C C . TYR A 1 81 ? -1.662 -3.478 -18.336 1.00 50.81 81 TYR A C 1
ATOM 640 O O . TYR A 1 81 ? -2.868 -3.625 -18.537 1.00 50.81 81 TYR A O 1
ATOM 648 N N . SER A 1 82 ? -1.087 -2.277 -18.325 1.00 47.50 82 SER A N 1
ATOM 649 C CA . SER A 1 82 ? -1.727 -1.190 -19.049 1.00 47.50 82 SER A CA 1
ATOM 650 C C . SER A 1 82 ? -1.581 -1.535 -20.530 1.00 47.50 82 SER A C 1
ATOM 652 O O . SER A 1 82 ? -0.502 -1.403 -21.109 1.00 47.50 82 SER A O 1
ATOM 654 N N . TYR A 1 83 ? -2.655 -2.058 -21.129 1.00 48.06 83 TYR A N 1
ATOM 655 C CA . TYR A 1 83 ? -2.730 -2.411 -22.555 1.00 48.06 83 TYR A CA 1
ATOM 656 C C . TYR A 1 83 ? -2.315 -1.255 -23.478 1.00 48.06 83 TYR A C 1
ATOM 658 O O . TYR A 1 83 ? -1.943 -1.486 -24.625 1.00 48.06 83 TYR A O 1
ATOM 666 N N . LEU A 1 84 ? -2.360 -0.023 -22.967 1.00 52.81 84 LEU A N 1
ATOM 667 C CA . LEU A 1 84 ? -2.054 1.198 -23.699 1.00 52.81 84 LEU A CA 1
ATOM 668 C C . LEU A 1 84 ? -0.556 1.371 -23.986 1.00 52.81 84 LEU A C 1
ATOM 670 O O . LEU A 1 84 ? -0.199 2.038 -24.952 1.00 52.81 84 LEU A O 1
ATOM 674 N N . HIS A 1 85 ? 0.326 0.702 -23.235 1.00 54.34 85 HIS A N 1
ATOM 675 C CA . HIS A 1 85 ? 1.769 0.771 -23.460 1.00 54.34 85 HIS A CA 1
ATOM 676 C C . HIS A 1 85 ? 2.388 -0.625 -23.460 1.00 54.34 85 HIS A C 1
ATOM 678 O O . HIS A 1 85 ? 3.136 -0.999 -22.555 1.00 54.34 85 HIS A O 1
ATOM 684 N N . LEU A 1 86 ? 2.116 -1.390 -24.522 1.00 52.81 86 LEU A N 1
ATOM 685 C CA . LEU A 1 86 ? 2.897 -2.570 -24.912 1.00 52.81 86 LEU A CA 1
ATOM 686 C C . LEU A 1 86 ? 4.337 -2.149 -25.266 1.00 52.81 86 LEU A C 1
ATOM 688 O O . LEU A 1 86 ? 4.773 -2.224 -26.414 1.00 52.81 86 LEU A O 1
ATOM 692 N N . LYS A 1 87 ? 5.112 -1.693 -24.277 1.00 55.06 87 LYS A N 1
ATOM 693 C CA . LYS A 1 87 ? 6.566 -1.686 -24.399 1.00 55.06 87 LYS A CA 1
ATOM 694 C C . LYS A 1 87 ? 6.983 -3.140 -24.612 1.00 55.06 87 LYS A C 1
ATOM 696 O O . LYS A 1 87 ? 6.510 -4.038 -23.918 1.00 55.06 87 LYS A O 1
ATOM 701 N N . SER A 1 88 ? 7.839 -3.369 -25.607 1.00 53.62 88 SER A N 1
ATOM 702 C CA . SER A 1 88 ? 8.362 -4.698 -25.929 1.00 53.62 88 SER A CA 1
ATOM 703 C C . SER A 1 88 ? 8.828 -5.414 -24.656 1.00 53.62 88 SER A C 1
ATOM 705 O O . SER A 1 88 ? 9.639 -4.864 -23.904 1.00 53.62 88 SER A O 1
ATOM 707 N N . TYR A 1 89 ? 8.344 -6.643 -24.439 1.00 55.44 89 TYR A N 1
ATOM 708 C CA . TYR A 1 89 ? 8.692 -7.506 -23.299 1.00 55.44 89 TYR A CA 1
ATOM 709 C C . TYR A 1 89 ? 10.207 -7.588 -23.051 1.00 55.44 89 TYR A C 1
ATOM 711 O O . TYR A 1 89 ? 10.639 -7.729 -21.911 1.00 55.44 89 TYR A O 1
ATOM 719 N N . SER A 1 90 ? 11.020 -7.416 -24.101 1.00 54.94 90 SER A N 1
ATOM 720 C CA . SER A 1 90 ? 12.485 -7.396 -24.034 1.00 54.94 90 SER A CA 1
ATOM 721 C C . SER A 1 90 ? 13.093 -6.290 -23.158 1.00 54.94 90 SER A C 1
ATOM 723 O O . SER A 1 90 ? 14.278 -6.360 -22.851 1.00 54.94 90 SER A O 1
ATOM 725 N N . LYS A 1 91 ? 12.321 -5.278 -22.735 1.00 61.84 91 LYS A N 1
ATOM 726 C CA . LYS A 1 91 ? 12.772 -4.213 -21.813 1.00 61.84 91 LYS A CA 1
ATOM 727 C C . LYS A 1 91 ? 11.996 -4.173 -20.488 1.00 61.84 91 LYS A C 1
ATOM 729 O O . LYS A 1 91 ? 12.258 -3.300 -19.654 1.00 61.84 91 LYS A O 1
ATOM 734 N N . GLY A 1 92 ? 11.028 -5.071 -20.301 1.00 61.22 92 GLY A N 1
ATOM 735 C CA . GLY A 1 92 ? 10.160 -5.093 -19.123 1.00 61.22 92 GLY A CA 1
ATOM 736 C C . GLY A 1 92 ? 10.835 -5.733 -17.915 1.00 61.22 92 GLY A C 1
ATOM 737 O O . GLY A 1 92 ? 11.664 -6.623 -18.075 1.00 61.22 92 GLY A O 1
ATOM 738 N N . THR A 1 93 ? 10.468 -5.297 -16.711 1.00 62.16 93 THR A N 1
ATOM 739 C CA . THR A 1 93 ? 11.024 -5.809 -15.451 1.00 62.16 93 THR A CA 1
ATOM 740 C C . THR A 1 93 ? 10.384 -7.129 -15.017 1.00 62.16 93 THR A C 1
ATOM 742 O O . THR A 1 93 ? 10.187 -7.285 -13.839 1.00 62.16 93 THR A O 1
ATOM 745 N N . TRP A 1 94 ? 10.009 -8.039 -15.924 1.00 77.12 94 TRP A N 1
ATOM 746 C CA . TRP A 1 94 ? 9.430 -9.365 -15.601 1.00 77.12 94 TRP A CA 1
ATOM 747 C C . TRP A 1 94 ? 9.951 -10.462 -16.535 1.00 77.12 94 TRP A C 1
ATOM 749 O O . TRP A 1 94 ? 9.242 -11.412 -16.885 1.00 77.12 94 TRP A O 1
ATOM 759 N N . GLN A 1 95 ? 11.191 -10.306 -16.997 1.00 80.94 95 GLN A N 1
ATOM 760 C CA . GLN A 1 95 ? 11.773 -11.150 -18.046 1.00 80.94 95 GLN A CA 1
ATOM 761 C C . GLN A 1 95 ? 11.779 -12.624 -17.638 1.00 80.94 95 GLN A C 1
ATOM 763 O O . GLN A 1 95 ? 11.571 -13.507 -18.470 1.00 80.94 95 GLN A O 1
ATOM 768 N N . TYR A 1 96 ? 11.948 -12.878 -16.340 1.00 88.25 96 TYR A N 1
ATOM 769 C CA . TYR A 1 96 ? 12.089 -14.217 -15.785 1.00 88.25 96 TYR A CA 1
ATOM 770 C C . TYR A 1 96 ? 10.877 -14.671 -14.965 1.00 88.25 96 TYR A C 1
ATOM 772 O O . TYR A 1 96 ? 10.908 -15.750 -14.372 1.00 88.25 96 TYR A O 1
ATOM 780 N N . LEU A 1 97 ? 9.757 -13.933 -15.004 1.00 88.56 97 LEU A N 1
ATOM 781 C CA . LEU A 1 97 ? 8.511 -14.333 -14.335 1.00 88.56 97 LEU A CA 1
ATOM 782 C C . LEU A 1 97 ? 8.079 -15.750 -14.744 1.00 88.56 97 LEU A C 1
ATOM 784 O O . LEU A 1 97 ? 7.616 -16.526 -13.906 1.00 88.56 97 LEU A O 1
ATOM 788 N N . ALA A 1 98 ? 8.278 -16.120 -16.012 1.00 89.06 98 ALA A N 1
ATOM 789 C CA . ALA A 1 98 ? 7.953 -17.449 -16.523 1.00 89.06 98 ALA A CA 1
ATOM 790 C C . ALA A 1 98 ? 8.661 -18.579 -15.749 1.00 89.06 98 ALA A C 1
ATOM 792 O O . ALA A 1 98 ? 8.064 -19.638 -15.550 1.00 89.06 98 ALA A O 1
ATOM 793 N N . VAL A 1 99 ? 9.877 -18.346 -15.232 1.00 91.12 99 VAL A N 1
ATOM 794 C CA . VAL A 1 99 ? 10.647 -19.328 -14.443 1.00 91.12 99 VAL A CA 1
ATOM 795 C C . VAL A 1 99 ? 9.897 -19.705 -13.159 1.00 91.12 99 VAL A C 1
ATOM 797 O O . VAL A 1 99 ? 9.898 -20.867 -12.753 1.00 91.12 99 VAL A O 1
ATOM 800 N N . THR A 1 100 ? 9.135 -18.772 -12.577 1.00 89.81 100 THR A N 1
ATOM 801 C CA . THR A 1 100 ? 8.279 -19.037 -11.404 1.00 89.81 100 THR A CA 1
ATOM 802 C C . THR A 1 100 ? 7.109 -19.986 -11.707 1.00 89.81 100 THR A C 1
ATOM 804 O O . THR A 1 100 ? 6.491 -20.534 -10.789 1.00 89.81 100 THR A O 1
ATOM 807 N N . GLN A 1 101 ? 6.796 -20.222 -12.986 1.00 89.19 101 GLN A N 1
ATOM 808 C CA . GLN A 1 101 ? 5.630 -20.994 -13.418 1.00 89.19 101 GLN A CA 1
ATOM 809 C C . GLN A 1 101 ? 5.963 -22.363 -14.027 1.00 89.19 101 GLN A C 1
ATOM 811 O O . GLN A 1 101 ? 5.047 -23.173 -14.145 1.00 89.19 101 GLN A O 1
ATOM 816 N N . VAL A 1 102 ? 7.235 -22.667 -14.324 1.00 89.44 102 VAL A N 1
ATOM 817 C CA . VAL A 1 102 ? 7.658 -23.843 -15.120 1.00 89.44 102 VAL A CA 1
ATOM 818 C C . VAL A 1 102 ? 7.214 -25.186 -14.527 1.00 89.44 102 VAL A C 1
ATOM 820 O O . VAL A 1 102 ? 6.333 -25.852 -15.065 1.00 89.44 102 VAL A O 1
ATOM 823 N N . CYS A 1 103 ? 7.829 -25.627 -13.427 1.00 94.25 103 CYS A N 1
ATOM 824 C CA . CYS A 1 103 ? 7.502 -26.893 -12.771 1.00 94.25 103 CYS A CA 1
ATOM 825 C C . CYS A 1 103 ? 7.558 -26.737 -11.247 1.00 94.25 103 CYS A C 1
ATOM 827 O O . CYS A 1 103 ? 8.092 -25.753 -10.734 1.00 94.25 103 CYS A O 1
ATOM 829 N N . LYS A 1 104 ? 7.001 -27.707 -10.507 1.00 93.25 104 LYS A N 1
ATOM 830 C CA . LYS A 1 104 ? 6.891 -27.628 -9.038 1.00 93.25 104 LYS A CA 1
ATOM 831 C C . LYS A 1 104 ? 8.242 -27.398 -8.351 1.00 93.25 104 LYS A C 1
ATOM 833 O O . LYS A 1 104 ? 8.302 -26.594 -7.429 1.00 93.25 104 LYS A O 1
ATOM 838 N N . GLN A 1 105 ? 9.298 -28.074 -8.809 1.00 94.69 105 GLN A N 1
ATOM 839 C CA . GLN A 1 105 ? 10.629 -27.967 -8.211 1.00 94.69 105 GLN A CA 1
ATOM 840 C C . GLN A 1 105 ? 11.245 -26.584 -8.441 1.00 94.69 105 GLN A C 1
ATOM 842 O O . GLN A 1 105 ? 11.572 -25.905 -7.475 1.00 94.69 105 GLN A O 1
ATOM 847 N N . VAL A 1 106 ? 11.321 -26.126 -9.696 1.00 94.94 106 VAL A N 1
ATOM 848 C CA . VAL A 1 106 ? 11.853 -24.788 -10.016 1.00 94.94 106 VAL A CA 1
ATOM 849 C C . VAL A 1 106 ? 11.052 -23.700 -9.308 1.00 94.94 106 VAL A C 1
ATOM 851 O O . VAL A 1 106 ? 11.629 -22.773 -8.758 1.00 94.94 106 VAL A O 1
ATOM 854 N N . ARG A 1 107 ? 9.723 -23.834 -9.234 1.00 92.12 107 ARG A N 1
ATOM 855 C CA . ARG A 1 107 ? 8.874 -22.888 -8.501 1.00 92.12 107 ARG A CA 1
ATOM 856 C C . ARG A 1 107 ? 9.212 -22.837 -7.012 1.00 92.12 107 ARG A C 1
ATOM 858 O O . ARG A 1 107 ? 9.242 -21.747 -6.455 1.00 92.12 107 ARG A O 1
ATOM 865 N N . ALA A 1 108 ? 9.433 -23.982 -6.371 1.00 91.19 108 ALA A N 1
ATOM 866 C CA . ALA A 1 108 ? 9.782 -24.030 -4.953 1.00 91.19 108 ALA A CA 1
ATOM 867 C C . ALA A 1 108 ? 11.168 -23.425 -4.669 1.00 91.19 108 ALA A C 1
ATOM 869 O O . ALA A 1 108 ? 11.355 -22.835 -3.610 1.00 91.19 108 ALA A O 1
ATOM 870 N N . GLU A 1 109 ? 12.110 -23.544 -5.610 1.00 93.31 109 GLU A N 1
ATOM 871 C CA . GLU A 1 109 ? 13.477 -23.025 -5.472 1.00 93.31 109 GLU A CA 1
ATOM 872 C C . GLU A 1 109 ? 13.588 -21.533 -5.849 1.00 93.31 109 GLU A C 1
ATOM 874 O O . GLU A 1 109 ? 14.109 -20.734 -5.078 1.00 93.31 109 GLU A O 1
ATOM 879 N N . TYR A 1 110 ? 13.080 -21.140 -7.021 1.00 93.62 110 TYR A N 1
ATOM 880 C CA . TYR A 1 110 ? 13.301 -19.812 -7.605 1.00 93.62 110 TYR A CA 1
ATOM 881 C C . TYR A 1 110 ? 12.303 -18.751 -7.139 1.00 93.62 110 TYR A C 1
ATOM 883 O O . TYR A 1 110 ? 12.674 -17.599 -6.932 1.00 93.62 110 TYR A O 1
ATOM 891 N N . ARG A 1 111 ? 11.023 -19.105 -6.962 1.00 91.31 111 ARG A N 1
ATOM 892 C CA . ARG A 1 111 ? 9.985 -18.118 -6.623 1.00 91.31 111 ARG A CA 1
ATOM 893 C C . ARG A 1 111 ? 10.303 -17.322 -5.350 1.00 91.31 111 ARG A C 1
ATOM 895 O O . ARG A 1 111 ? 10.106 -16.112 -5.388 1.00 91.31 111 ARG A O 1
ATOM 902 N N . PRO A 1 112 ? 10.773 -17.936 -4.248 1.00 91.25 112 PRO A N 1
ATOM 903 C CA . PRO A 1 112 ? 11.127 -17.192 -3.042 1.00 91.25 112 PRO A CA 1
ATOM 904 C C . PRO A 1 112 ? 12.192 -16.118 -3.284 1.00 91.25 112 PRO A C 1
ATOM 906 O O . PRO A 1 112 ? 12.076 -15.013 -2.763 1.00 91.25 112 PRO A O 1
ATOM 909 N N . ILE A 1 113 ? 13.189 -16.451 -4.109 1.00 91.62 113 ILE A N 1
ATOM 910 C CA . ILE A 1 113 ? 14.290 -15.570 -4.503 1.00 91.62 113 ILE A CA 1
ATOM 911 C C . ILE A 1 113 ? 13.743 -14.414 -5.346 1.00 91.62 113 ILE A C 1
ATOM 913 O O . ILE A 1 113 ? 13.953 -13.251 -5.021 1.00 91.62 113 ILE A O 1
ATOM 917 N N . TRP A 1 114 ? 12.960 -14.737 -6.378 1.00 91.12 114 TRP A N 1
ATOM 918 C CA . TRP A 1 114 ? 12.337 -13.744 -7.252 1.00 91.12 114 TRP A CA 1
ATOM 919 C C . TRP A 1 114 ? 11.420 -12.781 -6.483 1.00 91.12 114 TRP A C 1
ATOM 921 O O . TRP A 1 114 ? 11.502 -11.574 -6.675 1.00 91.12 114 TRP A O 1
ATOM 931 N N . VAL A 1 115 ? 10.581 -13.290 -5.569 1.00 91.31 115 VAL A N 1
ATOM 932 C CA . VAL A 1 115 ? 9.693 -12.449 -4.747 1.00 91.31 115 VAL A CA 1
ATOM 933 C C . VAL A 1 115 ? 10.490 -11.503 -3.853 1.00 91.31 115 VAL A C 1
ATOM 935 O O . VAL A 1 115 ? 10.066 -10.368 -3.701 1.00 91.31 115 VAL A O 1
ATOM 938 N N . GLN A 1 116 ? 11.616 -11.927 -3.272 1.00 90.94 116 GLN A N 1
ATOM 939 C CA . GLN A 1 116 ? 12.414 -11.077 -2.375 1.00 90.94 116 GLN A CA 1
ATOM 940 C C . GLN A 1 116 ? 13.002 -9.847 -3.064 1.00 90.94 116 GLN A C 1
ATOM 942 O O . GLN A 1 116 ? 13.080 -8.786 -2.448 1.00 90.94 116 GLN A O 1
ATOM 947 N N . ASP A 1 117 ? 13.382 -9.977 -4.331 1.00 89.06 117 ASP A N 1
ATOM 948 C CA . ASP A 1 117 ? 13.950 -8.876 -5.111 1.00 89.06 117 ASP A CA 1
ATOM 949 C C . ASP A 1 117 ? 12.881 -8.060 -5.857 1.00 89.06 117 ASP A C 1
ATOM 951 O O . ASP A 1 117 ? 13.158 -6.966 -6.355 1.00 89.06 117 ASP A O 1
ATOM 955 N N . LEU A 1 118 ? 11.636 -8.545 -5.879 1.00 89.50 118 LEU A N 1
ATOM 956 C CA . LEU A 1 118 ? 10.545 -7.931 -6.622 1.00 89.50 118 LEU A CA 1
ATOM 957 C C . LEU A 1 118 ? 10.195 -6.532 -6.096 1.00 89.50 118 LEU A C 1
ATOM 959 O O . LEU A 1 118 ? 9.940 -6.328 -4.905 1.00 89.50 118 LEU A O 1
ATOM 963 N N . ARG A 1 119 ? 10.074 -5.583 -7.027 1.00 91.31 119 ARG A N 1
ATOM 964 C CA . ARG A 1 119 ? 9.418 -4.288 -6.826 1.00 91.31 119 ARG A CA 1
ATOM 965 C C . ARG A 1 119 ? 8.094 -4.302 -7.583 1.00 91.31 119 ARG A C 1
ATOM 967 O O . ARG A 1 119 ? 8.097 -4.417 -8.806 1.00 91.31 119 ARG A O 1
ATOM 974 N N . VAL A 1 120 ? 6.971 -4.197 -6.879 1.00 90.75 120 VAL A N 1
ATOM 975 C CA . VAL A 1 120 ? 5.628 -4.306 -7.478 1.00 90.75 120 VAL A CA 1
ATOM 976 C C . VAL A 1 120 ? 4.798 -3.044 -7.234 1.00 90.75 120 VAL A C 1
ATOM 978 O O . VAL A 1 120 ? 4.765 -2.530 -6.122 1.00 90.75 120 VAL A O 1
ATOM 981 N N . GLY A 1 121 ? 4.157 -2.518 -8.277 1.00 91.81 121 GLY A N 1
ATOM 982 C CA . GLY A 1 121 ? 3.230 -1.385 -8.194 1.00 91.81 121 GLY A CA 1
ATOM 983 C C . GLY A 1 121 ? 1.769 -1.840 -8.180 1.00 91.81 121 GLY A C 1
ATOM 984 O O . GLY A 1 121 ? 1.454 -2.869 -8.752 1.00 91.81 121 GLY A O 1
ATOM 985 N N . PHE A 1 122 ? 0.843 -1.092 -7.590 1.00 92.81 122 PHE A N 1
ATOM 986 C CA . PHE A 1 122 ? -0.596 -1.373 -7.634 1.00 92.81 122 PHE A CA 1
ATOM 987 C C . PHE A 1 122 ? -1.392 -0.081 -7.827 1.00 92.81 122 PHE A C 1
ATOM 989 O O . PHE A 1 122 ? -1.090 0.929 -7.212 1.00 92.81 122 PHE A O 1
ATOM 996 N N . ALA A 1 123 ? -2.439 -0.114 -8.644 1.00 89.94 123 ALA A N 1
ATOM 997 C CA . ALA A 1 123 ? -3.402 0.974 -8.809 1.00 89.94 123 ALA A CA 1
ATOM 998 C C . ALA A 1 123 ? -4.594 0.829 -7.852 1.00 89.94 123 ALA A C 1
ATOM 1000 O O . ALA A 1 123 ? -5.403 1.733 -7.717 1.00 89.94 123 ALA A O 1
ATOM 1001 N N . SER A 1 124 ? -4.740 -0.333 -7.208 1.00 90.31 124 SER A N 1
ATOM 1002 C CA . SER A 1 124 ? -5.815 -0.602 -6.258 1.00 90.31 124 SER A CA 1
ATOM 1003 C C . SER A 1 124 ? -5.395 -1.655 -5.238 1.00 90.31 124 SER A C 1
ATOM 1005 O O . SER A 1 124 ? -4.616 -2.568 -5.531 1.00 90.31 124 SER A O 1
ATOM 1007 N N . THR A 1 125 ? -5.967 -1.568 -4.039 1.00 91.31 125 THR A N 1
ATOM 1008 C CA . THR A 1 125 ? -5.734 -2.497 -2.927 1.00 91.31 125 THR A CA 1
ATOM 1009 C C . THR A 1 125 ? -6.221 -3.915 -3.230 1.00 91.31 125 THR A C 1
ATOM 1011 O O . THR A 1 125 ? -5.665 -4.876 -2.699 1.00 91.31 125 THR A O 1
ATOM 1014 N N . CYS A 1 126 ? -7.181 -4.090 -4.146 1.00 90.69 126 CYS A N 1
ATOM 1015 C CA . CYS A 1 126 ? -7.621 -5.417 -4.586 1.00 90.69 126 CYS A CA 1
ATOM 1016 C C . CYS A 1 126 ? -6.491 -6.210 -5.270 1.00 90.69 126 CYS A C 1
ATOM 1018 O O . CYS A 1 126 ? -6.381 -7.424 -5.082 1.00 90.69 126 CYS A O 1
ATOM 1020 N N . GLY A 1 127 ? -5.600 -5.518 -5.992 1.00 91.19 127 GLY A N 1
ATOM 1021 C CA . GLY A 1 127 ? -4.426 -6.115 -6.626 1.00 91.19 127 GLY A CA 1
ATOM 1022 C C . GLY A 1 127 ? -3.443 -6.691 -5.608 1.00 91.19 127 GLY A C 1
ATOM 1023 O O . GLY A 1 127 ? -2.831 -7.723 -5.872 1.00 91.19 127 GLY A O 1
ATOM 1024 N N . VAL A 1 128 ? -3.356 -6.088 -4.417 1.00 92.56 128 VAL A N 1
ATOM 1025 C CA . VAL A 1 128 ? -2.501 -6.555 -3.315 1.00 92.56 128 VAL A CA 1
ATOM 1026 C C . VAL A 1 128 ? -2.982 -7.897 -2.790 1.00 92.56 128 VAL A C 1
ATOM 1028 O O . VAL A 1 128 ? -2.172 -8.802 -2.610 1.00 92.56 128 VAL A O 1
ATOM 1031 N N . THR A 1 129 ? -4.292 -8.052 -2.575 1.00 91.50 129 THR A N 1
ATOM 1032 C CA . THR A 1 129 ? -4.870 -9.323 -2.118 1.00 91.50 129 THR A CA 1
ATOM 1033 C C . THR A 1 129 ? -4.626 -10.424 -3.144 1.00 91.50 129 THR A C 1
ATOM 1035 O O . THR A 1 129 ? -4.083 -11.470 -2.798 1.00 91.50 129 THR A O 1
ATOM 1038 N N . LEU A 1 130 ? -4.921 -10.160 -4.422 1.00 90.81 130 LEU A N 1
ATOM 1039 C CA . LEU A 1 130 ? -4.677 -11.120 -5.503 1.00 90.81 130 LEU A CA 1
ATOM 1040 C C . LEU A 1 130 ? -3.196 -11.497 -5.610 1.00 90.81 130 LEU A C 1
ATOM 1042 O O . LEU A 1 130 ? -2.860 -12.674 -5.772 1.00 90.81 130 LEU A O 1
ATOM 1046 N N . PHE A 1 131 ? -2.304 -10.513 -5.491 1.00 91.19 131 PHE A N 1
ATOM 1047 C CA . PHE A 1 131 ? -0.867 -10.744 -5.477 1.00 91.19 131 PHE A CA 1
ATOM 1048 C C . PHE A 1 131 ? -0.449 -11.593 -4.274 1.00 91.19 131 PHE A C 1
ATOM 1050 O O . PHE A 1 131 ? 0.276 -12.569 -4.444 1.00 91.19 131 PHE A O 1
ATOM 1057 N N . ALA A 1 132 ? -0.925 -11.271 -3.072 1.00 90.75 132 ALA A N 1
ATOM 1058 C CA . ALA A 1 132 ? -0.586 -12.002 -1.860 1.00 90.75 132 ALA A CA 1
ATOM 1059 C C . ALA A 1 132 ? -1.074 -13.456 -1.912 1.00 90.75 132 ALA A C 1
ATOM 1061 O O . ALA A 1 132 ? -0.302 -14.370 -1.619 1.00 90.75 132 ALA A O 1
ATOM 1062 N N . ASP A 1 133 ? -2.310 -13.686 -2.349 1.00 88.19 133 ASP A N 1
ATOM 1063 C CA . ASP A 1 133 ? -2.886 -15.028 -2.468 1.00 88.19 133 ASP A CA 1
ATOM 1064 C C . ASP A 1 133 ? -2.154 -15.862 -3.525 1.00 88.19 133 ASP A C 1
ATOM 1066 O O . ASP A 1 133 ? -1.887 -17.054 -3.329 1.00 88.19 133 ASP A O 1
ATOM 1070 N N . THR A 1 134 ? -1.764 -15.215 -4.627 1.00 86.94 134 THR A N 1
ATOM 1071 C CA . THR A 1 134 ? -1.022 -15.865 -5.703 1.00 86.94 134 THR A CA 1
ATOM 1072 C C . THR A 1 134 ? 0.404 -16.170 -5.265 1.00 86.94 134 THR A C 1
ATOM 1074 O O . THR A 1 134 ? 0.813 -17.327 -5.348 1.00 86.94 134 THR A O 1
ATOM 1077 N N . PHE A 1 135 ? 1.168 -15.164 -4.824 1.00 87.38 135 PHE A N 1
ATOM 1078 C CA . PHE A 1 135 ? 2.630 -15.197 -4.694 1.00 87.38 135 PHE A CA 1
ATOM 1079 C C . PHE A 1 135 ? 3.166 -15.436 -3.287 1.00 87.38 135 PHE A C 1
ATOM 1081 O O . PHE A 1 135 ? 4.259 -15.986 -3.163 1.00 87.38 135 PHE A O 1
ATOM 1088 N N . LEU A 1 136 ? 2.404 -15.108 -2.247 1.00 88.31 136 LEU A N 1
ATOM 1089 C CA . LEU A 1 136 ? 2.870 -15.097 -0.857 1.00 88.31 136 LEU A CA 1
ATOM 1090 C C . LEU A 1 136 ? 2.235 -16.213 -0.015 1.00 88.31 136 LEU A C 1
ATOM 1092 O O . LEU A 1 136 ? 1.946 -15.991 1.159 1.00 88.31 136 LEU A O 1
ATOM 1096 N N . HIS A 1 137 ? 1.985 -1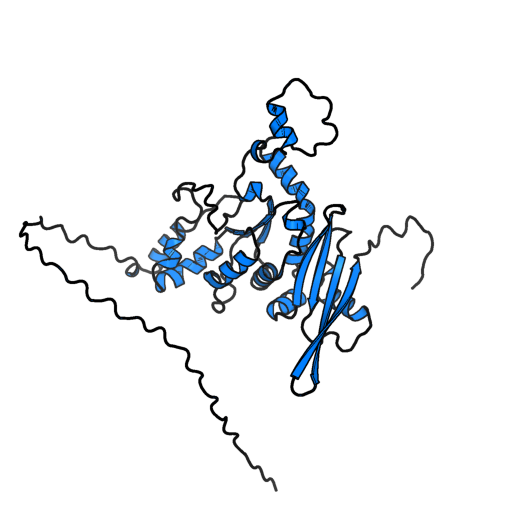7.384 -0.625 1.00 79.06 137 HIS A N 1
ATOM 1097 C CA . HIS A 1 137 ? 1.223 -18.503 -0.052 1.00 79.06 137 HIS A CA 1
ATOM 1098 C C . HIS A 1 137 ? 1.347 -18.644 1.475 1.00 79.06 137 HIS A C 1
ATOM 1100 O O . HIS A 1 137 ? 2.439 -18.750 2.037 1.00 79.06 137 HIS A O 1
ATOM 1106 N N . TYR A 1 138 ? 0.190 -18.719 2.131 1.00 58.81 138 TYR A N 1
ATOM 1107 C CA . TYR A 1 138 ? 0.052 -18.901 3.570 1.00 58.81 138 TYR A CA 1
ATOM 1108 C C . TYR A 1 138 ? 0.680 -20.233 4.012 1.00 58.81 138 TYR A C 1
ATOM 1110 O O . TYR A 1 138 ? 0.079 -21.289 3.838 1.00 58.81 138 TYR A O 1
ATOM 1118 N N . GLY A 1 139 ? 1.889 -20.200 4.581 1.00 59.59 139 GLY A N 1
ATOM 1119 C CA . GLY A 1 139 ? 2.446 -21.355 5.300 1.00 59.59 139 GLY A CA 1
ATOM 1120 C C . GLY A 1 139 ? 3.955 -21.575 5.209 1.00 59.59 139 GLY A C 1
ATOM 1121 O O . GLY A 1 139 ? 4.489 -22.298 6.043 1.00 59.59 139 GLY A O 1
ATOM 1122 N N . SER A 1 140 ? 4.676 -20.952 4.272 1.00 57.62 140 SER A N 1
ATOM 1123 C CA . SER A 1 140 ? 6.123 -21.200 4.091 1.00 57.62 140 SER A CA 1
ATOM 1124 C C . SER A 1 140 ? 7.044 -20.416 5.042 1.00 57.62 140 SER A C 1
ATOM 1126 O O . SER A 1 140 ? 8.245 -20.336 4.807 1.00 57.62 140 SER A O 1
ATOM 1128 N N . GLY A 1 141 ? 6.507 -19.821 6.110 1.00 63.12 141 GLY A N 1
ATOM 1129 C CA . GLY A 1 141 ? 7.239 -18.851 6.924 1.00 63.12 141 GLY A CA 1
ATOM 1130 C C . GLY A 1 141 ? 7.306 -17.475 6.250 1.00 63.12 141 GLY A C 1
ATOM 1131 O O . GLY A 1 141 ? 7.220 -17.332 5.033 1.00 63.12 141 GLY A O 1
ATOM 1132 N N . THR A 1 142 ? 7.413 -16.434 7.065 1.00 64.69 142 THR A N 1
ATOM 1133 C CA . THR A 1 142 ? 7.263 -15.005 6.728 1.00 64.69 142 THR A CA 1
ATOM 1134 C C . THR A 1 142 ? 8.381 -14.405 5.861 1.00 64.69 142 THR A C 1
ATOM 1136 O O . THR A 1 142 ? 8.505 -13.187 5.783 1.00 64.69 142 THR A O 1
ATOM 1139 N N . ASN A 1 143 ? 9.226 -15.216 5.224 1.00 76.88 143 ASN A N 1
ATOM 1140 C CA . ASN A 1 143 ? 10.553 -14.755 4.802 1.00 76.88 143 ASN A CA 1
ATOM 1141 C C . ASN A 1 143 ? 10.633 -14.229 3.363 1.00 76.88 143 ASN A C 1
ATOM 1143 O O . ASN A 1 143 ? 11.667 -13.684 2.980 1.00 76.88 143 ASN A O 1
ATOM 1147 N N . HIS A 1 144 ? 9.584 -14.384 2.556 1.00 88.69 144 HIS A N 1
ATOM 1148 C CA . HIS A 1 144 ? 9.624 -14.022 1.137 1.00 88.69 144 HIS A CA 1
ATOM 1149 C C . HIS A 1 144 ? 8.582 -12.951 0.850 1.00 88.69 144 HIS A C 1
ATOM 1151 O O . HIS A 1 144 ? 7.421 -13.263 0.602 1.00 88.69 144 HIS A O 1
ATOM 1157 N N . MET A 1 145 ? 8.999 -11.692 0.941 1.00 92.19 145 MET A N 1
ATOM 1158 C CA . MET A 1 145 ? 8.170 -10.518 0.674 1.00 92.19 145 MET A CA 1
ATOM 1159 C C . MET A 1 145 ? 8.844 -9.649 -0.379 1.00 92.19 145 MET A C 1
ATOM 1161 O O . MET A 1 145 ? 10.074 -9.631 -0.403 1.00 92.19 145 MET A O 1
ATOM 1165 N N . PRO A 1 146 ? 8.068 -8.930 -1.210 1.00 92.88 146 PRO A N 1
ATOM 1166 C CA . PRO A 1 146 ? 8.627 -7.962 -2.143 1.00 92.88 146 PRO A CA 1
ATOM 1167 C C . PRO A 1 146 ? 9.528 -6.959 -1.429 1.00 92.88 146 PRO A C 1
ATOM 1169 O O . PRO A 1 146 ? 9.283 -6.579 -0.284 1.00 92.88 146 PRO A O 1
ATOM 1172 N N . LYS A 1 147 ? 10.564 -6.501 -2.125 1.00 91.12 147 LYS A N 1
ATOM 1173 C CA . LYS A 1 147 ? 11.472 -5.463 -1.634 1.00 91.12 147 LYS A CA 1
ATOM 1174 C C . LYS A 1 147 ? 10.760 -4.122 -1.478 1.00 91.12 147 LYS A C 1
ATOM 1176 O O . LYS A 1 147 ? 11.057 -3.357 -0.561 1.00 91.12 147 LYS A O 1
ATOM 1181 N N . LEU A 1 148 ? 9.846 -3.836 -2.403 1.00 93.62 148 LEU A N 1
ATOM 1182 C CA . LEU A 1 148 ? 9.112 -2.582 -2.487 1.00 93.62 148 LEU A CA 1
ATOM 1183 C C . LEU A 1 148 ? 7.716 -2.825 -3.058 1.00 93.62 148 LEU A C 1
ATOM 1185 O O . LEU A 1 148 ? 7.566 -3.483 -4.089 1.00 93.62 148 LEU A O 1
ATOM 1189 N N . VAL A 1 149 ? 6.716 -2.243 -2.408 1.00 94.69 149 VAL A N 1
ATOM 1190 C CA . VAL A 1 149 ? 5.347 -2.153 -2.910 1.00 94.69 149 VAL A CA 1
ATOM 1191 C C . VAL A 1 149 ? 5.011 -0.684 -3.128 1.00 94.69 149 VAL A C 1
ATOM 1193 O O . VAL A 1 149 ? 5.081 0.107 -2.191 1.00 94.69 149 VAL A O 1
ATOM 1196 N N . GLN A 1 150 ? 4.643 -0.313 -4.349 1.00 95.19 150 GLN A N 1
ATOM 1197 C CA . GLN A 1 150 ? 4.210 1.046 -4.666 1.00 95.19 150 GLN A CA 1
ATOM 1198 C C . GLN A 1 150 ? 2.718 1.086 -4.966 1.00 95.19 150 GLN A C 1
ATOM 1200 O O . GLN A 1 150 ? 2.177 0.158 -5.560 1.00 95.19 150 GLN A O 1
ATOM 1205 N N . PHE A 1 151 ? 2.060 2.172 -4.589 1.00 94.94 151 PHE A N 1
ATOM 1206 C CA . PHE A 1 151 ? 0.678 2.454 -4.943 1.00 94.94 151 PHE A CA 1
ATOM 1207 C C . PHE A 1 151 ? 0.636 3.666 -5.860 1.00 94.94 151 PHE A C 1
ATOM 1209 O O . PHE A 1 151 ? 1.050 4.753 -5.470 1.00 94.94 151 PHE A O 1
ATOM 1216 N N . SER A 1 152 ? 0.149 3.459 -7.078 1.00 93.69 152 SER A N 1
ATOM 1217 C CA . SER A 1 152 ? -0.217 4.542 -7.981 1.00 93.69 152 SER A CA 1
ATOM 1218 C C . SER A 1 152 ? -1.394 5.289 -7.368 1.00 93.69 152 SER A C 1
ATOM 1220 O O . SER A 1 152 ? -2.420 4.665 -7.113 1.00 93.69 152 SER A O 1
ATOM 1222 N N . TRP A 1 153 ? -1.255 6.596 -7.182 1.00 94.38 153 TRP A N 1
ATOM 1223 C CA . TRP A 1 153 ? -2.274 7.449 -6.582 1.00 94.38 153 TRP A CA 1
ATOM 1224 C C . TRP A 1 153 ? -2.646 8.586 -7.532 1.00 94.38 153 TRP A C 1
ATOM 1226 O O . TRP A 1 153 ? -1.788 9.361 -7.962 1.00 94.38 153 TRP A O 1
ATOM 1236 N N . ALA A 1 154 ? -3.921 8.680 -7.874 1.00 92.44 154 ALA A N 1
ATOM 1237 C CA . ALA A 1 154 ? -4.490 9.762 -8.655 1.00 92.44 154 ALA A CA 1
ATOM 1238 C C . ALA A 1 154 ? -5.003 10.845 -7.701 1.00 92.44 154 ALA A C 1
ATOM 1240 O O . ALA A 1 154 ? -6.060 10.690 -7.088 1.00 92.44 154 ALA A O 1
ATOM 1241 N N . HIS A 1 155 ? -4.241 11.934 -7.553 1.00 89.38 155 HIS A N 1
ATOM 1242 C CA . HIS A 1 155 ? -4.696 13.100 -6.793 1.00 89.38 155 HIS A CA 1
ATOM 1243 C C . HIS A 1 155 ? -6.055 13.585 -7.327 1.00 89.38 155 HIS A C 1
ATOM 1245 O O . HIS A 1 155 ? -6.288 13.562 -8.537 1.00 89.38 155 HIS A O 1
ATOM 1251 N N . GLY A 1 156 ? -6.969 13.964 -6.434 1.00 88.75 156 GLY A N 1
ATOM 1252 C CA . GLY A 1 156 ? -8.368 14.189 -6.795 1.00 88.75 156 GLY A CA 1
ATOM 1253 C C . GLY A 1 156 ? -9.171 12.886 -6.738 1.00 88.75 156 GLY A C 1
ATOM 1254 O O . GLY A 1 156 ? -9.749 12.504 -5.726 1.00 88.75 156 GLY A O 1
ATOM 1255 N N . HIS A 1 157 ? -9.115 12.118 -7.826 1.00 90.81 157 HIS A N 1
ATOM 1256 C CA . HIS A 1 157 ? -9.952 10.928 -8.018 1.00 90.81 157 HIS A CA 1
ATOM 1257 C C . HIS A 1 157 ? -9.885 9.903 -6.867 1.00 90.81 157 HIS A C 1
ATOM 1259 O O . HIS A 1 157 ? -10.918 9.393 -6.429 1.00 90.81 157 HIS A O 1
ATOM 1265 N N . ASP A 1 158 ? -8.690 9.583 -6.361 1.00 91.81 158 ASP A N 1
ATOM 1266 C CA . ASP A 1 158 ? -8.543 8.580 -5.297 1.00 91.81 158 ASP A CA 1
ATOM 1267 C C . ASP A 1 158 ? -8.908 9.121 -3.905 1.00 91.81 158 ASP A C 1
ATOM 1269 O O . ASP A 1 158 ? -9.112 8.337 -2.978 1.00 91.81 158 ASP A O 1
ATOM 1273 N N . ASN A 1 159 ? -9.045 10.441 -3.755 1.00 91.75 159 ASN A N 1
ATOM 1274 C CA . ASN A 1 159 ? -9.466 11.075 -2.508 1.00 91.75 159 ASN A CA 1
ATOM 1275 C C . ASN A 1 159 ? -11.003 11.112 -2.375 1.00 91.75 159 ASN A C 1
ATOM 1277 O O . ASN A 1 159 ? -11.519 11.168 -1.259 1.00 91.75 159 ASN A O 1
ATOM 1281 N N . GLU A 1 160 ? -11.747 11.010 -3.487 1.00 91.94 160 GLU A N 1
ATOM 1282 C CA . GLU A 1 160 ? -13.221 11.011 -3.504 1.00 91.94 160 GLU A CA 1
ATOM 1283 C C . GLU A 1 160 ? -13.843 9.857 -2.701 1.00 91.94 160 GLU A C 1
ATOM 1285 O O . GLU A 1 160 ? -15.006 9.913 -2.287 1.00 91.94 160 GLU A O 1
ATOM 1290 N N . LYS A 1 161 ? -13.094 8.765 -2.519 1.00 93.75 161 LYS A N 1
ATOM 1291 C CA . LYS A 1 161 ? -13.569 7.536 -1.882 1.00 93.75 161 LYS A CA 1
ATOM 1292 C C . LYS A 1 161 ? -12.678 7.160 -0.718 1.00 93.75 161 LYS A C 1
ATOM 1294 O O . LYS A 1 161 ? -11.482 7.425 -0.696 1.00 93.75 161 LYS A O 1
ATOM 1299 N N . SER A 1 162 ? -13.270 6.463 0.247 1.00 94.50 162 SER A N 1
ATOM 1300 C CA . SER A 1 162 ? -12.474 5.846 1.293 1.00 94.50 162 SER A CA 1
ATOM 1301 C C . SER A 1 162 ? -11.595 4.735 0.710 1.00 94.50 162 SER A C 1
ATOM 1303 O O . SER A 1 162 ? -12.034 3.874 -0.054 1.00 94.50 162 SER A O 1
ATOM 1305 N N . PHE A 1 163 ? -10.332 4.757 1.103 1.00 95.06 163 PHE A N 1
ATOM 1306 C CA . PHE A 1 163 ? -9.305 3.816 0.713 1.00 95.06 163 PHE A CA 1
ATOM 1307 C C . PHE A 1 163 ? -9.176 2.720 1.776 1.00 95.06 163 PHE A C 1
ATOM 1309 O O . PHE A 1 163 ? -8.857 2.998 2.935 1.00 95.06 163 PHE A O 1
ATOM 1316 N N . ASP A 1 164 ? -9.448 1.465 1.406 1.00 96.75 164 ASP A N 1
ATOM 1317 C CA . ASP A 1 164 ? -9.289 0.314 2.304 1.00 96.75 164 ASP A CA 1
ATOM 1318 C C . ASP A 1 164 ? -7.805 -0.014 2.515 1.00 96.75 164 ASP A C 1
ATOM 1320 O O . ASP A 1 164 ? -7.122 -0.503 1.613 1.00 96.75 164 ASP A O 1
ATOM 1324 N N . LEU A 1 165 ? -7.312 0.219 3.732 1.00 97.38 165 LEU A N 1
ATOM 1325 C CA . LEU A 1 165 ? -5.918 -0.012 4.096 1.00 97.38 165 LEU A CA 1
ATOM 1326 C C . LEU A 1 165 ? -5.631 -1.468 4.473 1.00 97.38 165 LEU A C 1
ATOM 1328 O O . LEU A 1 165 ? -4.461 -1.845 4.585 1.00 97.38 165 LEU A O 1
ATOM 1332 N N . MET A 1 166 ? -6.650 -2.310 4.667 1.00 97.31 166 MET A N 1
ATOM 1333 C CA . MET A 1 166 ? -6.459 -3.650 5.224 1.00 97.31 166 MET A CA 1
ATOM 1334 C C . MET A 1 166 ? -5.546 -4.564 4.402 1.00 97.31 166 MET A C 1
ATOM 1336 O O . MET A 1 166 ? -4.700 -5.225 5.012 1.00 97.31 166 MET A O 1
ATOM 1340 N N . PRO A 1 167 ? -5.628 -4.623 3.058 1.00 96.12 167 PRO A N 1
ATOM 1341 C CA . PRO A 1 167 ? -4.707 -5.444 2.270 1.00 96.12 167 PRO A CA 1
ATOM 1342 C C . PRO A 1 167 ? -3.237 -5.057 2.483 1.00 96.12 167 PRO A C 1
ATOM 1344 O O . PRO A 1 167 ? -2.371 -5.925 2.599 1.00 96.12 167 PRO A O 1
ATOM 1347 N N . ILE A 1 168 ? -2.969 -3.757 2.613 1.00 96.50 168 ILE A N 1
ATOM 1348 C CA . ILE A 1 168 ? -1.627 -3.193 2.785 1.00 96.50 168 ILE A CA 1
ATOM 1349 C C . ILE A 1 168 ? -1.121 -3.429 4.210 1.00 96.50 168 ILE A C 1
ATOM 1351 O O . ILE A 1 168 ? -0.012 -3.926 4.411 1.00 96.50 168 ILE A O 1
ATOM 1355 N N . LEU A 1 169 ? -1.962 -3.140 5.205 1.00 97.19 169 LEU A N 1
ATOM 1356 C CA . LEU A 1 169 ? -1.669 -3.355 6.620 1.00 97.19 169 LEU A CA 1
ATOM 1357 C C . LEU A 1 169 ? -1.371 -4.826 6.916 1.00 97.19 169 LEU A C 1
ATOM 1359 O O . LEU A 1 169 ? -0.412 -5.133 7.620 1.00 97.19 169 LEU A O 1
ATOM 1363 N N . ARG A 1 170 ? -2.141 -5.759 6.342 1.00 95.62 170 ARG A N 1
ATOM 1364 C CA . ARG A 1 170 ? -1.891 -7.203 6.485 1.00 95.62 170 ARG A CA 1
ATOM 1365 C C . ARG A 1 170 ? -0.561 -7.617 5.873 1.00 95.62 170 ARG A C 1
ATOM 1367 O O . ARG A 1 170 ? 0.106 -8.494 6.422 1.00 95.62 170 ARG A O 1
ATOM 1374 N N . LEU A 1 171 ? -0.180 -7.011 4.751 1.00 94.06 171 LEU A N 1
ATOM 1375 C CA . LEU A 1 171 ? 1.098 -7.277 4.109 1.00 94.06 171 LEU A CA 1
ATOM 1376 C C . LEU A 1 171 ? 2.263 -6.776 4.982 1.00 94.06 171 LEU A C 1
ATOM 1378 O O . LEU A 1 171 ? 3.169 -7.551 5.290 1.00 94.06 171 LEU A O 1
ATOM 1382 N N . HIS A 1 172 ? 2.185 -5.539 5.480 1.00 95.44 172 HIS A N 1
ATOM 1383 C CA . HIS A 1 172 ? 3.180 -4.977 6.398 1.00 95.44 172 HIS A CA 1
ATOM 1384 C C . HIS A 1 172 ? 3.263 -5.751 7.725 1.00 95.44 172 HIS A C 1
ATOM 1386 O O . HIS A 1 172 ? 4.349 -6.070 8.203 1.00 95.44 172 HIS A O 1
ATOM 1392 N N . ALA A 1 173 ? 2.130 -6.171 8.292 1.00 94.75 173 ALA A N 1
ATOM 1393 C CA . ALA A 1 173 ? 2.118 -6.961 9.518 1.00 94.75 173 ALA A CA 1
ATOM 1394 C C . ALA A 1 173 ? 2.828 -8.318 9.368 1.00 94.75 173 ALA A C 1
ATOM 1396 O O . ALA A 1 173 ? 3.307 -8.864 10.364 1.00 94.75 173 ALA A O 1
ATOM 1397 N N . ARG A 1 174 ? 2.947 -8.875 8.155 1.00 92.00 174 ARG A N 1
ATOM 1398 C CA . ARG A 1 174 ? 3.749 -10.089 7.902 1.00 92.00 174 ARG A CA 1
ATOM 1399 C C . ARG A 1 174 ? 5.243 -9.801 7.810 1.00 92.00 174 ARG A C 1
ATOM 1401 O O . ARG A 1 174 ? 6.034 -10.657 8.194 1.00 92.00 174 ARG A O 1
ATOM 1408 N N . SER A 1 175 ? 5.619 -8.625 7.318 1.00 93.00 175 SER A N 1
ATOM 1409 C CA . SER A 1 175 ? 7.010 -8.201 7.190 1.00 93.00 175 SER A CA 1
ATOM 1410 C C . SER A 1 175 ? 7.141 -6.707 7.469 1.00 93.00 175 SER A C 1
ATOM 1412 O O . SER A 1 175 ? 6.969 -5.886 6.568 1.00 93.00 175 SER A O 1
ATOM 1414 N N . PRO A 1 176 ? 7.486 -6.343 8.717 1.00 92.88 176 PRO A N 1
ATOM 1415 C CA . PRO A 1 176 ? 7.689 -4.948 9.091 1.00 92.88 176 PRO A CA 1
ATOM 1416 C C . PRO A 1 176 ? 8.830 -4.254 8.329 1.00 92.88 176 PRO A C 1
ATOM 1418 O O . PRO A 1 176 ? 8.912 -3.033 8.330 1.00 92.88 176 PRO A O 1
ATOM 1421 N N . SER A 1 177 ? 9.715 -5.015 7.675 1.00 91.50 177 SER A N 1
ATOM 1422 C CA . SER A 1 177 ? 10.777 -4.488 6.809 1.00 91.50 177 SER A CA 1
ATOM 1423 C C . SER A 1 177 ? 10.307 -4.145 5.392 1.00 91.50 177 SER A C 1
ATOM 1425 O O . SER A 1 177 ? 11.083 -3.581 4.623 1.00 91.50 177 SER A O 1
ATOM 1427 N N . LEU A 1 178 ? 9.081 -4.525 5.016 1.00 93.88 178 LEU A N 1
ATOM 1428 C CA . LEU A 1 178 ? 8.522 -4.207 3.709 1.00 93.88 178 LEU A CA 1
ATOM 1429 C C . LEU A 1 178 ? 8.398 -2.691 3.544 1.00 93.88 178 LEU A C 1
ATOM 1431 O O . LEU A 1 178 ? 7.762 -2.029 4.361 1.00 93.88 178 LEU A O 1
ATOM 1435 N N . ARG A 1 179 ? 8.943 -2.170 2.443 1.00 95.50 179 ARG A N 1
ATOM 1436 C CA . ARG A 1 179 ? 8.782 -0.769 2.057 1.00 95.50 179 ARG A CA 1
ATOM 1437 C C . ARG A 1 179 ? 7.497 -0.579 1.269 1.00 95.50 179 ARG A C 1
ATOM 1439 O O . ARG A 1 179 ? 7.276 -1.275 0.275 1.00 95.50 179 ARG A O 1
ATOM 1446 N N . ILE A 1 180 ? 6.692 0.387 1.695 1.00 96.31 180 ILE A N 1
ATOM 1447 C CA . ILE A 1 180 ? 5.468 0.794 1.005 1.00 96.31 180 ILE A CA 1
ATOM 1448 C C . ILE A 1 180 ? 5.558 2.276 0.646 1.00 96.31 180 ILE A C 1
ATOM 1450 O O . ILE A 1 180 ? 5.863 3.114 1.496 1.00 96.31 180 ILE A O 1
ATOM 1454 N N . GLU A 1 181 ? 5.295 2.604 -0.614 1.00 96.06 181 GLU A N 1
ATOM 1455 C CA . GLU A 1 181 ? 5.362 3.973 -1.131 1.00 96.06 181 GLU A CA 1
ATOM 1456 C C . GLU A 1 181 ? 4.111 4.309 -1.945 1.00 96.06 181 GLU A C 1
ATOM 1458 O O . GLU A 1 181 ? 3.502 3.434 -2.557 1.00 96.06 181 GLU A O 1
ATOM 1463 N N . PHE A 1 182 ? 3.742 5.586 -1.962 1.00 95.50 182 PHE A N 1
ATOM 1464 C CA . PHE A 1 182 ? 2.713 6.128 -2.843 1.00 95.50 182 PHE A CA 1
ATOM 1465 C C . PHE A 1 182 ? 3.410 6.954 -3.921 1.00 95.50 182 PHE A C 1
ATOM 1467 O O . PHE A 1 182 ? 4.334 7.709 -3.618 1.00 95.50 182 PHE A O 1
ATOM 1474 N N . VAL A 1 183 ? 3.005 6.770 -5.171 1.00 94.75 183 VAL A N 1
ATOM 1475 C CA . VAL A 1 183 ? 3.607 7.404 -6.347 1.00 94.75 183 VAL A CA 1
ATOM 1476 C C . VAL A 1 183 ? 2.486 8.035 -7.167 1.00 94.75 183 VAL A C 1
ATOM 1478 O O . VAL A 1 183 ? 1.469 7.367 -7.374 1.00 94.75 183 VAL A O 1
ATOM 1481 N N . PRO A 1 184 ? 2.640 9.278 -7.655 1.00 93.88 184 PRO A N 1
ATOM 1482 C CA . PRO A 1 184 ? 1.670 9.886 -8.556 1.00 93.88 184 PRO A CA 1
ATOM 1483 C C . PRO A 1 184 ? 1.339 8.972 -9.734 1.00 93.88 184 PRO A C 1
ATOM 1485 O O . PRO A 1 184 ? 2.236 8.400 -10.356 1.00 93.88 184 PRO A O 1
ATOM 1488 N N . GLN A 1 185 ? 0.050 8.821 -10.041 1.00 91.69 185 GLN A N 1
ATOM 1489 C CA . GLN A 1 185 ? -0.426 7.866 -11.041 1.00 91.69 185 GLN A CA 1
ATOM 1490 C C . GLN A 1 185 ? 0.236 8.071 -12.406 1.00 91.69 185 GLN A C 1
ATOM 1492 O O . GLN A 1 185 ? 0.648 7.094 -13.029 1.00 91.69 185 GLN A O 1
ATOM 1497 N N . LEU A 1 186 ? 0.386 9.324 -12.843 1.00 88.31 186 LEU A N 1
ATOM 1498 C CA . LEU A 1 186 ? 1.030 9.652 -14.115 1.00 88.31 186 LEU A CA 1
ATOM 1499 C C . LEU A 1 186 ? 2.483 9.161 -14.146 1.00 88.31 186 LEU A C 1
ATOM 1501 O O . LEU A 1 186 ? 2.870 8.461 -15.076 1.00 88.31 186 LEU A O 1
ATOM 1505 N N . ILE A 1 187 ? 3.253 9.398 -13.079 1.00 89.19 187 ILE A N 1
ATOM 1506 C CA . ILE A 1 187 ? 4.632 8.898 -12.950 1.00 89.19 187 ILE A CA 1
ATOM 1507 C C . ILE A 1 187 ? 4.652 7.362 -12.938 1.00 89.19 187 ILE A C 1
ATOM 1509 O O . ILE A 1 187 ? 5.445 6.737 -13.644 1.00 89.19 187 ILE A O 1
ATOM 1513 N N . ALA A 1 188 ? 3.755 6.730 -12.175 1.00 88.12 188 ALA A N 1
ATOM 1514 C CA . ALA A 1 188 ? 3.677 5.273 -12.061 1.00 88.12 188 ALA A CA 1
ATOM 1515 C C . ALA A 1 188 ? 3.316 4.583 -13.391 1.00 88.12 188 ALA A C 1
ATOM 1517 O O . ALA A 1 188 ? 3.745 3.456 -13.648 1.00 88.12 188 ALA A O 1
ATOM 1518 N N . GLN A 1 189 ? 2.545 5.252 -14.249 1.00 83.25 189 GLN A N 1
ATOM 1519 C CA . GLN A 1 189 ? 2.207 4.781 -15.594 1.00 83.25 189 GLN A CA 1
ATOM 1520 C C . GLN A 1 189 ? 3.327 5.030 -16.614 1.00 83.25 189 GLN A C 1
ATOM 1522 O O . GLN A 1 189 ? 3.265 4.515 -17.733 1.00 83.25 189 GLN A O 1
ATOM 1527 N N . GLY A 1 190 ? 4.374 5.761 -16.225 1.00 80.69 190 GLY A N 1
ATOM 1528 C CA . GLY A 1 190 ? 5.410 6.224 -17.134 1.00 80.69 190 GLY A CA 1
ATOM 1529 C C . GLY A 1 190 ? 4.902 7.316 -18.070 1.00 80.69 190 GLY A C 1
ATOM 1530 O O . GLY A 1 190 ? 5.299 7.324 -19.227 1.00 80.69 190 GLY A O 1
ATOM 1531 N N . GLY A 1 191 ? 4.006 8.188 -17.608 1.00 75.44 191 GLY A N 1
ATOM 1532 C CA . GLY A 1 191 ? 3.845 9.515 -18.196 1.00 75.44 191 GLY A CA 1
ATOM 1533 C C . GLY A 1 191 ? 5.149 10.282 -17.993 1.00 75.44 191 GLY A C 1
ATOM 1534 O O . GLY A 1 191 ? 5.722 10.239 -16.902 1.00 75.44 191 GLY A O 1
ATOM 1535 N N . TYR A 1 192 ? 5.667 10.882 -19.064 1.00 66.75 192 TYR A N 1
ATOM 1536 C CA . TYR A 1 192 ? 7.020 11.452 -19.079 1.00 66.75 192 TYR A CA 1
ATOM 1537 C C . TYR A 1 192 ? 7.051 12.950 -19.369 1.00 66.75 192 TYR A C 1
ATOM 1539 O O . TYR A 1 192 ? 8.130 13.538 -19.290 1.00 66.75 192 TYR A O 1
ATOM 1547 N N . THR A 1 193 ? 5.930 13.565 -19.744 1.00 72.38 193 THR A N 1
ATOM 1548 C CA . THR A 1 193 ? 5.928 14.946 -20.228 1.00 72.38 193 THR A CA 1
ATOM 1549 C C . THR A 1 193 ? 4.864 15.780 -19.534 1.00 72.38 193 THR A C 1
ATOM 1551 O O . THR A 1 193 ? 3.781 15.297 -19.211 1.00 72.38 193 THR A O 1
ATOM 1554 N N . VAL A 1 194 ? 5.191 17.061 -19.342 1.00 75.38 194 VAL A N 1
ATOM 1555 C CA . VAL A 1 194 ? 4.247 18.102 -18.912 1.00 75.38 194 VAL A CA 1
ATOM 1556 C C . VAL A 1 194 ? 3.019 18.111 -19.830 1.00 75.38 194 VAL A C 1
ATOM 1558 O O . VAL A 1 194 ? 1.899 18.276 -19.355 1.00 75.38 194 VAL A O 1
ATOM 1561 N N . ASP A 1 195 ? 3.220 17.809 -21.119 1.00 76.94 195 ASP A N 1
ATOM 1562 C CA . ASP A 1 195 ? 2.171 17.728 -22.140 1.00 76.94 195 ASP A CA 1
ATOM 1563 C C . ASP A 1 195 ? 1.014 16.791 -21.775 1.00 76.94 195 ASP A C 1
ATOM 1565 O O . ASP A 1 195 ? -0.144 17.110 -22.049 1.00 76.94 195 ASP A O 1
ATOM 1569 N N . ASP A 1 196 ? 1.317 15.649 -21.148 1.00 76.69 196 ASP A N 1
ATOM 1570 C CA . ASP A 1 196 ? 0.323 14.628 -20.792 1.00 76.69 196 ASP A CA 1
ATOM 1571 C C . ASP A 1 196 ? -0.549 15.049 -19.592 1.00 76.69 196 ASP A C 1
ATOM 1573 O O . ASP A 1 196 ? -1.591 14.448 -19.329 1.00 76.69 196 ASP A O 1
ATOM 1577 N N . ASP A 1 197 ? -0.119 16.071 -18.851 1.00 77.69 197 ASP A N 1
ATOM 1578 C CA . ASP A 1 197 ? -0.691 16.511 -17.578 1.00 77.69 197 ASP A CA 1
ATOM 1579 C C . ASP A 1 197 ? -1.286 17.929 -17.642 1.00 77.69 197 ASP A C 1
ATOM 1581 O O . ASP A 1 197 ? -1.756 18.484 -16.646 1.00 77.69 197 ASP A O 1
ATOM 1585 N N . MET A 1 198 ? -1.306 18.534 -18.830 1.00 76.06 198 MET A N 1
ATOM 1586 C CA . MET A 1 198 ? -1.935 19.833 -19.010 1.00 76.06 198 MET A CA 1
ATOM 1587 C C . MET A 1 198 ? -3.450 19.730 -18.877 1.00 76.06 198 MET A C 1
ATOM 1589 O O . MET A 1 198 ? -4.112 18.877 -19.477 1.00 76.06 198 MET A O 1
ATOM 1593 N N . CYS A 1 199 ? -4.035 20.668 -18.132 1.00 77.31 199 CYS A N 1
ATOM 1594 C CA . CYS A 1 199 ? -5.481 20.786 -18.091 1.00 77.31 199 CYS A CA 1
ATOM 1595 C C . CYS A 1 199 ? -6.020 21.120 -19.494 1.00 77.31 199 CYS A C 1
ATOM 1597 O O . CYS A 1 199 ? -5.337 21.711 -20.338 1.00 77.31 199 CYS A O 1
ATOM 1599 N N . ARG A 1 200 ? -7.290 20.785 -19.745 1.00 72.69 200 ARG A N 1
ATOM 1600 C CA . ARG A 1 200 ? -7.927 21.023 -21.050 1.00 72.69 200 ARG A CA 1
ATOM 1601 C C . ARG A 1 200 ? -7.888 22.499 -21.468 1.00 72.69 200 ARG A C 1
ATOM 1603 O O . ARG A 1 200 ? -7.811 22.780 -22.660 1.00 72.69 200 ARG A O 1
ATOM 1610 N N . SER A 1 201 ? -7.931 23.424 -20.508 1.00 72.31 201 SER A N 1
ATOM 1611 C CA . SER A 1 201 ? -7.839 24.864 -20.772 1.00 72.31 201 SER A CA 1
ATOM 1612 C C . SER A 1 201 ? -6.452 25.257 -21.292 1.00 72.31 201 SER A C 1
ATOM 1614 O O . SER A 1 201 ? -6.375 25.854 -22.362 1.00 72.31 201 SER A O 1
ATOM 1616 N N . CYS A 1 202 ? -5.371 24.832 -20.624 1.00 74.81 202 CYS A N 1
ATOM 1617 C CA . CYS A 1 202 ? -3.993 25.056 -21.082 1.00 74.81 202 CYS A CA 1
ATOM 1618 C C . CYS A 1 202 ? -3.714 24.379 -22.426 1.00 74.81 202 CYS A C 1
ATOM 1620 O O . CYS A 1 202 ? -3.132 24.989 -23.318 1.00 74.81 202 CYS A O 1
ATOM 1622 N N . SER A 1 203 ? -4.184 23.140 -22.603 1.00 77.88 203 SER A N 1
ATOM 1623 C CA . SER A 1 203 ? -3.988 22.387 -23.846 1.00 77.88 203 SER A CA 1
ATOM 1624 C C . SER A 1 203 ? -4.623 23.084 -25.057 1.00 77.88 203 SER A C 1
ATOM 1626 O O . SER A 1 203 ? -3.994 23.179 -26.109 1.00 77.88 203 SER A O 1
ATOM 1628 N N . ASN A 1 204 ? -5.835 23.634 -24.916 1.00 72.69 204 ASN A N 1
ATOM 1629 C CA . ASN A 1 204 ? -6.500 24.348 -26.010 1.00 72.69 204 ASN A CA 1
ATOM 1630 C C . ASN A 1 204 ? -5.804 25.674 -26.370 1.00 72.69 204 ASN A C 1
ATOM 1632 O O . ASN A 1 204 ? -5.872 26.099 -27.520 1.00 72.69 204 ASN A O 1
ATOM 1636 N N . GLN A 1 205 ? -5.149 26.325 -25.407 1.00 67.75 205 GLN A N 1
ATOM 1637 C CA . GLN A 1 205 ? -4.550 27.651 -25.583 1.00 67.75 205 GLN A CA 1
ATOM 1638 C C . GLN A 1 205 ? -3.154 27.626 -26.208 1.00 67.75 205 GLN A C 1
ATOM 1640 O O . GLN A 1 205 ? -2.776 28.599 -26.850 1.00 67.75 205 GLN A O 1
ATOM 1645 N N . ILE A 1 206 ? -2.424 26.506 -26.140 1.00 68.50 206 ILE A N 1
ATOM 1646 C CA . ILE A 1 206 ? -1.180 26.323 -26.921 1.00 68.50 206 ILE A CA 1
ATOM 1647 C C . ILE A 1 206 ? -1.421 26.538 -28.424 1.00 68.50 206 ILE A C 1
ATOM 1649 O O . ILE A 1 206 ? -0.512 26.898 -29.171 1.00 68.50 206 ILE A O 1
ATOM 1653 N N . HIS A 1 207 ? -2.658 26.347 -28.878 1.00 70.75 207 HIS A N 1
ATOM 1654 C CA . HIS A 1 207 ? -3.040 26.549 -30.267 1.00 70.75 207 HIS A CA 1
ATOM 1655 C C . HIS A 1 207 ? -3.531 27.970 -30.593 1.00 70.75 207 HIS A C 1
ATOM 1657 O O . HIS A 1 207 ? -3.670 28.270 -31.778 1.00 70.75 207 HIS A O 1
ATOM 1663 N N . ASP A 1 208 ? -3.757 28.839 -29.601 1.00 70.56 208 ASP A N 1
ATOM 1664 C CA . ASP A 1 208 ? -4.413 30.144 -29.773 1.00 70.56 208 ASP A CA 1
ATOM 1665 C C . ASP A 1 208 ? -3.597 31.270 -29.101 1.00 70.56 208 ASP A C 1
ATOM 1667 O O . ASP A 1 208 ? -3.876 31.719 -27.990 1.00 70.56 208 ASP A O 1
ATOM 1671 N N . TYR A 1 209 ? -2.525 31.699 -29.777 1.00 65.50 209 TYR A N 1
ATOM 1672 C CA . TYR A 1 209 ? -1.506 32.628 -29.257 1.00 65.50 209 TYR A CA 1
ATOM 1673 C C . TYR A 1 209 ? -1.996 34.067 -28.974 1.00 65.50 209 TYR A C 1
ATOM 1675 O O . TYR A 1 209 ? -1.227 34.871 -28.447 1.00 65.50 209 TYR A O 1
ATOM 1683 N N . ASP A 1 210 ? -3.248 34.412 -29.289 1.00 70.38 210 ASP A N 1
ATOM 1684 C CA . ASP A 1 210 ? -3.712 35.808 -29.323 1.00 70.38 210 ASP A CA 1
ATOM 1685 C C . ASP A 1 210 ? -4.468 36.286 -28.059 1.00 70.38 210 ASP A C 1
ATOM 1687 O O . ASP A 1 210 ? -4.884 37.446 -28.002 1.00 70.38 210 ASP A O 1
ATOM 1691 N N . SER A 1 211 ? -4.630 35.466 -27.007 1.00 62.88 211 SER A N 1
ATOM 1692 C CA . SER A 1 211 ? -5.365 35.876 -25.790 1.00 62.88 211 SER A CA 1
ATOM 1693 C C . SER A 1 211 ? -4.767 35.332 -24.481 1.00 62.88 211 SER A C 1
ATOM 1695 O O . SER A 1 211 ? -5.112 34.252 -24.012 1.00 62.88 211 SER A O 1
ATOM 1697 N N . ILE A 1 212 ? -3.857 36.106 -23.874 1.00 58.81 212 ILE A N 1
ATOM 1698 C CA . ILE A 1 212 ? -3.064 35.723 -22.682 1.00 58.81 212 ILE A CA 1
ATOM 1699 C C . ILE A 1 212 ? -3.630 36.310 -21.359 1.00 58.81 212 ILE A C 1
ATOM 1701 O O . ILE A 1 212 ? -3.028 36.169 -20.301 1.00 58.81 212 ILE A O 1
ATOM 1705 N N . SER A 1 213 ? -4.790 36.978 -21.339 1.00 61.94 213 SER A N 1
ATOM 1706 C CA . SER A 1 213 ? -5.172 37.795 -20.164 1.00 61.94 213 SER A CA 1
ATOM 1707 C C . SER A 1 213 ? -5.838 37.072 -18.985 1.00 61.94 213 SER A C 1
ATOM 1709 O O . SER A 1 213 ? -5.914 37.668 -17.916 1.00 61.94 213 SER A O 1
ATOM 1711 N N . ASP A 1 214 ? -6.293 35.823 -19.121 1.00 61.62 214 ASP A N 1
ATOM 1712 C CA . ASP A 1 214 ? -7.206 35.217 -18.125 1.00 61.62 214 ASP A CA 1
ATOM 1713 C C . ASP A 1 214 ? -6.545 34.125 -17.248 1.00 61.62 214 ASP A C 1
ATOM 1715 O O . ASP A 1 214 ? -7.214 33.269 -16.671 1.00 61.62 214 ASP A O 1
ATOM 1719 N N . PHE A 1 215 ? -5.213 34.147 -17.133 1.00 57.75 215 PHE A N 1
ATOM 1720 C CA . PHE A 1 215 ? -4.397 33.066 -16.556 1.00 57.75 215 PHE A CA 1
ATOM 1721 C C . PHE A 1 215 ? -4.190 33.091 -15.039 1.00 57.75 215 PHE A C 1
ATOM 1723 O O . PHE A 1 215 ? -3.530 32.194 -14.520 1.00 57.75 215 PHE A O 1
ATOM 1730 N N . GLU A 1 216 ? -4.730 34.062 -14.300 1.00 65.44 216 GLU A N 1
ATOM 1731 C CA . GLU A 1 216 ? -4.329 34.256 -12.894 1.00 65.44 216 GLU A CA 1
ATOM 1732 C C . GLU A 1 216 ? -4.660 33.074 -11.952 1.00 65.44 216 GLU A C 1
ATOM 1734 O O . GLU A 1 216 ? -4.171 33.063 -10.829 1.00 65.44 216 GLU A O 1
ATOM 1739 N N . ASN A 1 217 ? -5.410 32.050 -12.398 1.00 72.19 217 ASN A N 1
ATOM 1740 C CA . ASN A 1 217 ? -5.886 30.957 -11.537 1.00 72.19 217 ASN A CA 1
ATOM 1741 C C . ASN A 1 217 ? -5.646 29.507 -12.044 1.00 72.19 217 ASN A C 1
ATOM 1743 O O . ASN A 1 217 ? -6.287 28.598 -11.520 1.00 72.19 217 ASN A O 1
ATOM 1747 N N . CYS A 1 218 ? -4.792 29.230 -13.046 1.00 76.88 218 CYS A N 1
ATOM 1748 C CA . CYS A 1 218 ? -4.468 27.821 -13.389 1.00 76.88 218 CYS A CA 1
ATOM 1749 C C . CYS A 1 218 ? -3.353 27.294 -12.481 1.00 76.88 218 CYS A C 1
ATOM 1751 O O . CYS A 1 218 ? -2.246 27.820 -12.507 1.00 76.88 218 CYS A O 1
ATOM 1753 N N . GLU A 1 219 ? -3.595 26.202 -11.758 1.00 78.88 219 GLU A N 1
ATOM 1754 C CA . GLU A 1 219 ? -2.573 25.476 -10.973 1.00 78.88 219 GLU A CA 1
ATOM 1755 C C . GLU A 1 219 ? -1.756 24.494 -11.838 1.00 78.88 219 GLU A C 1
ATOM 1757 O O . GLU A 1 219 ? -1.340 23.418 -11.408 1.00 78.88 219 GLU A O 1
ATOM 1762 N N . CYS A 1 220 ? -1.601 24.834 -13.110 1.00 81.31 220 CYS A N 1
ATOM 1763 C CA . CYS A 1 220 ? -1.083 23.960 -14.146 1.00 81.31 220 CYS A CA 1
ATOM 1764 C C . CYS A 1 220 ? 0.449 24.092 -14.176 1.00 81.31 220 CYS A C 1
ATOM 1766 O O . CYS A 1 220 ? 0.941 25.216 -14.059 1.00 81.31 220 CYS A O 1
ATOM 1768 N N . PRO A 1 221 ? 1.208 22.985 -14.284 1.00 81.38 221 PRO A N 1
ATOM 1769 C CA . PRO A 1 221 ? 2.667 23.051 -14.338 1.00 81.38 221 PRO A CA 1
ATOM 1770 C C . PRO A 1 221 ? 3.125 23.917 -15.517 1.00 81.38 221 PRO A C 1
ATOM 1772 O O . PRO A 1 221 ? 2.490 23.910 -16.575 1.00 81.38 221 PRO A O 1
ATOM 1775 N N . ASP A 1 222 ? 4.219 24.658 -15.334 1.00 81.75 222 ASP A N 1
ATOM 1776 C CA . ASP A 1 222 ? 4.806 25.451 -16.416 1.00 81.75 222 ASP A CA 1
ATOM 1777 C C . ASP A 1 222 ? 5.342 24.510 -17.506 1.00 81.75 222 ASP A C 1
ATOM 1779 O O . ASP A 1 222 ? 5.940 23.472 -17.208 1.00 81.75 222 ASP A O 1
ATOM 1783 N N . TYR A 1 223 ? 5.130 24.869 -18.771 1.00 80.69 223 TYR A N 1
ATOM 1784 C CA . TYR A 1 223 ? 5.555 24.066 -19.920 1.00 80.69 223 TYR A CA 1
ATOM 1785 C C . TYR A 1 223 ? 7.081 23.890 -19.960 1.00 80.69 223 TYR A C 1
ATOM 1787 O O . TYR A 1 223 ? 7.582 22.868 -20.428 1.00 80.69 223 TYR A O 1
ATOM 1795 N N . ASP A 1 224 ? 7.816 24.863 -19.417 1.00 85.75 224 ASP A N 1
ATOM 1796 C CA . ASP A 1 224 ? 9.279 24.857 -19.389 1.00 85.75 224 ASP A CA 1
ATOM 1797 C C . ASP A 1 224 ? 9.873 24.010 -18.244 1.00 85.75 224 ASP A C 1
ATOM 1799 O O . ASP A 1 224 ? 11.098 23.924 -18.114 1.00 85.75 224 ASP A O 1
ATOM 1803 N N . TRP A 1 225 ? 9.045 23.365 -17.412 1.00 89.69 225 TRP A N 1
ATOM 1804 C CA . TRP A 1 225 ? 9.538 22.517 -16.326 1.00 89.69 225 TRP A CA 1
ATOM 1805 C C . TRP A 1 225 ? 10.271 21.277 -16.833 1.00 89.69 225 TRP A C 1
ATOM 1807 O O . TRP A 1 225 ? 9.817 20.532 -17.706 1.00 89.69 225 TRP A O 1
ATOM 1817 N N . THR A 1 226 ? 11.402 20.990 -16.196 1.00 89.94 226 THR A N 1
ATOM 1818 C CA . THR A 1 226 ? 12.083 19.708 -16.348 1.00 89.94 226 THR A CA 1
ATOM 1819 C C . THR A 1 226 ? 11.233 18.571 -15.772 1.00 89.94 226 THR A C 1
ATOM 1821 O O . THR A 1 226 ? 10.391 18.765 -14.893 1.00 89.94 226 THR A O 1
ATOM 1824 N N . HIS A 1 227 ? 11.492 17.338 -16.217 1.00 86.31 227 HIS A N 1
ATOM 1825 C CA . HIS A 1 227 ? 10.828 16.150 -15.668 1.00 86.31 227 HIS A CA 1
ATOM 1826 C C . HIS A 1 227 ? 10.976 16.046 -14.139 1.00 86.31 227 HIS A C 1
ATOM 1828 O O . HIS A 1 227 ? 10.050 15.598 -13.462 1.00 86.31 227 HIS A O 1
ATOM 1834 N N . ASP A 1 228 ? 12.124 16.449 -13.590 1.00 90.19 228 ASP A N 1
ATOM 1835 C CA . ASP A 1 228 ? 12.389 16.382 -12.152 1.00 90.19 228 ASP A CA 1
ATOM 1836 C C . ASP A 1 228 ? 11.584 17.434 -11.375 1.00 90.19 228 ASP A C 1
ATOM 1838 O O . ASP A 1 228 ? 11.035 17.111 -10.322 1.00 90.19 228 ASP A O 1
ATOM 1842 N N . GLU A 1 229 ? 11.440 18.651 -11.913 1.00 91.62 229 GLU A N 1
ATOM 1843 C CA . GLU A 1 229 ? 10.588 19.706 -11.340 1.00 91.62 229 GLU A CA 1
ATOM 1844 C C . GLU A 1 229 ? 9.110 19.307 -11.374 1.00 91.62 229 GLU A C 1
ATOM 1846 O O . GLU A 1 229 ? 8.435 19.343 -10.345 1.00 91.62 229 GLU A O 1
ATOM 1851 N N . TRP A 1 230 ? 8.628 18.822 -12.522 1.00 91.19 230 TRP A N 1
ATOM 1852 C CA . TRP A 1 230 ? 7.267 18.302 -12.657 1.00 91.19 230 TRP A CA 1
ATOM 1853 C C . TRP A 1 230 ? 7.004 17.122 -11.714 1.00 91.19 230 TRP A C 1
ATOM 1855 O O . TRP A 1 230 ? 5.982 17.078 -11.026 1.00 91.19 230 TRP A O 1
ATOM 1865 N N . SER A 1 231 ? 7.951 16.185 -11.614 1.00 90.38 231 SER A N 1
ATOM 1866 C CA . SER A 1 231 ? 7.840 15.052 -10.693 1.00 90.38 231 SER A CA 1
ATOM 1867 C C . SER A 1 231 ? 7.765 15.521 -9.242 1.00 90.38 231 SER A C 1
ATOM 1869 O O . SER A 1 231 ? 6.908 15.051 -8.493 1.00 90.38 231 SER A O 1
ATOM 1871 N N . ALA A 1 232 ? 8.636 16.451 -8.838 1.00 92.06 232 ALA A N 1
ATOM 1872 C CA . ALA A 1 232 ? 8.646 17.008 -7.490 1.00 92.06 232 ALA A CA 1
ATOM 1873 C C . ALA A 1 232 ? 7.310 17.680 -7.149 1.00 92.06 232 ALA A C 1
ATOM 1875 O O . ALA A 1 232 ? 6.736 17.374 -6.104 1.00 92.06 232 ALA A O 1
ATOM 1876 N N . PHE A 1 233 ? 6.769 18.488 -8.064 1.00 91.75 233 PHE A N 1
ATOM 1877 C CA . PHE A 1 233 ? 5.450 19.102 -7.922 1.00 91.75 233 PHE A CA 1
ATOM 1878 C C . PHE A 1 233 ? 4.339 18.061 -7.731 1.00 91.75 233 PHE A C 1
ATOM 1880 O O . PHE A 1 233 ? 3.511 18.184 -6.829 1.00 91.75 233 PHE A O 1
ATOM 1887 N N . LYS A 1 234 ? 4.343 16.972 -8.509 1.00 91.12 234 LYS A N 1
ATOM 1888 C CA . LYS A 1 234 ? 3.363 15.887 -8.334 1.00 91.12 234 LYS A CA 1
ATOM 1889 C C . LYS A 1 234 ? 3.472 15.175 -6.995 1.00 91.12 234 LYS A C 1
ATOM 1891 O O . LYS A 1 234 ? 2.453 14.793 -6.420 1.00 91.12 234 LYS A O 1
ATOM 1896 N N . PHE A 1 235 ? 4.684 14.988 -6.482 1.00 93.31 235 PHE A N 1
ATOM 1897 C CA . PHE A 1 235 ? 4.868 14.448 -5.138 1.00 93.31 235 PHE A CA 1
ATOM 1898 C C . PHE A 1 235 ? 4.402 15.427 -4.054 1.00 93.31 235 PHE A C 1
ATOM 1900 O O . PHE A 1 235 ? 3.820 14.985 -3.063 1.00 93.31 235 PHE A O 1
ATOM 1907 N N . GLU A 1 236 ? 4.606 16.730 -4.247 1.00 92.31 236 GLU A N 1
ATOM 1908 C CA . GLU A 1 236 ? 4.136 17.779 -3.337 1.00 92.31 236 GLU A CA 1
ATOM 1909 C C . GLU A 1 236 ? 2.603 17.819 -3.254 1.00 92.31 236 GLU A C 1
ATOM 1911 O O . GLU A 1 236 ? 2.049 17.814 -2.154 1.00 92.31 236 GLU A O 1
ATOM 1916 N N . GLN A 1 237 ? 1.900 17.700 -4.387 1.00 90.12 237 GLN A N 1
ATOM 1917 C CA . GLN A 1 237 ? 0.431 17.585 -4.417 1.00 90.12 237 GLN A CA 1
ATOM 1918 C C . GLN A 1 237 ? -0.103 16.390 -3.612 1.00 90.12 237 GLN A C 1
ATOM 1920 O O . GLN A 1 237 ? -1.257 16.375 -3.190 1.00 90.12 237 GLN A O 1
ATOM 1925 N N . MET A 1 238 ? 0.732 15.381 -3.374 1.00 92.56 238 MET A N 1
ATOM 1926 C CA . MET A 1 238 ? 0.388 14.178 -2.623 1.00 92.56 238 MET A CA 1
ATOM 1927 C C . MET A 1 238 ? 1.052 14.112 -1.245 1.00 92.56 238 MET A C 1
ATOM 1929 O O . MET A 1 238 ? 1.121 13.034 -0.647 1.00 92.56 238 MET A O 1
ATOM 1933 N N . GLU A 1 239 ? 1.533 15.228 -0.695 1.00 90.88 239 GLU A N 1
ATOM 1934 C CA . GLU A 1 239 ? 2.250 15.245 0.586 1.00 90.88 239 GLU A CA 1
ATOM 1935 C C . GLU A 1 239 ? 1.422 14.631 1.740 1.00 90.88 239 GLU A C 1
ATOM 1937 O O . GLU A 1 239 ? 1.972 14.037 2.668 1.00 90.88 239 GLU A O 1
ATOM 1942 N N . TYR A 1 240 ? 0.085 14.697 1.683 1.00 89.31 240 TYR A N 1
ATOM 1943 C CA . TYR A 1 240 ? -0.806 14.036 2.654 1.00 89.31 240 TYR A CA 1
ATOM 1944 C C . TYR A 1 240 ? -0.614 12.507 2.727 1.00 89.31 240 TYR A C 1
ATOM 1946 O O . TYR A 1 240 ? -0.759 11.911 3.794 1.00 89.31 240 TYR A O 1
ATOM 1954 N N . THR A 1 241 ? -0.159 11.856 1.649 1.00 93.06 241 THR A N 1
ATOM 1955 C CA . THR A 1 241 ? 0.149 10.413 1.658 1.00 93.06 241 THR A CA 1
ATOM 1956 C C . THR A 1 241 ? 1.271 10.049 2.636 1.00 93.06 241 THR A C 1
ATOM 1958 O O . THR A 1 241 ? 1.395 8.886 3.030 1.00 93.06 241 THR A O 1
ATOM 1961 N N . HIS A 1 242 ? 2.054 11.030 3.107 1.00 92.75 242 HIS A N 1
ATOM 1962 C CA . HIS A 1 242 ? 3.018 10.842 4.187 1.00 92.75 242 HIS A CA 1
ATOM 1963 C C . HIS A 1 242 ? 2.346 10.350 5.480 1.00 92.75 242 HIS A C 1
ATOM 1965 O O . HIS A 1 242 ? 2.845 9.397 6.081 1.00 92.75 242 HIS A O 1
ATOM 1971 N N . SER A 1 243 ? 1.191 10.908 5.867 1.00 93.56 243 SER A N 1
ATOM 1972 C CA . SER A 1 243 ? 0.437 10.448 7.045 1.00 93.56 243 SER A CA 1
ATOM 1973 C C . SER A 1 243 ? -0.011 8.996 6.878 1.00 93.56 243 SER A C 1
ATOM 1975 O O . SER A 1 243 ? 0.124 8.193 7.799 1.00 93.56 243 SER A O 1
ATOM 1977 N N . ILE A 1 244 ? -0.502 8.639 5.684 1.00 95.38 244 ILE A N 1
ATOM 1978 C CA . ILE A 1 244 ? -0.949 7.277 5.354 1.00 95.38 244 ILE A CA 1
ATOM 1979 C C . ILE A 1 244 ? 0.222 6.302 5.457 1.00 95.38 244 ILE A C 1
ATOM 1981 O O . ILE A 1 244 ? 0.109 5.250 6.087 1.00 95.38 244 ILE A O 1
ATOM 1985 N N . ARG A 1 245 ? 1.375 6.667 4.888 1.00 95.69 245 ARG A N 1
ATOM 1986 C CA . ARG A 1 245 ? 2.600 5.872 4.972 1.00 95.69 245 ARG A CA 1
ATOM 1987 C C . ARG A 1 245 ? 3.036 5.669 6.422 1.00 95.69 245 ARG A C 1
ATOM 1989 O O . ARG A 1 245 ? 3.343 4.535 6.782 1.00 95.69 245 ARG A O 1
ATOM 1996 N N . ASN A 1 246 ? 3.052 6.712 7.246 1.00 95.56 246 ASN A N 1
ATOM 1997 C CA . ASN A 1 246 ? 3.471 6.600 8.646 1.00 95.56 246 ASN A CA 1
ATOM 1998 C C . ASN A 1 246 ? 2.490 5.755 9.462 1.00 95.56 246 ASN A C 1
ATOM 2000 O O . ASN A 1 246 ? 2.911 4.936 10.275 1.00 95.56 246 ASN A O 1
ATOM 2004 N N . PHE A 1 247 ? 1.193 5.881 9.179 1.00 96.62 247 PHE A N 1
ATOM 2005 C CA . PHE A 1 247 ? 0.160 5.034 9.763 1.00 96.62 247 PHE A CA 1
ATOM 2006 C C . PHE A 1 247 ? 0.346 3.553 9.403 1.00 96.62 247 PHE A C 1
ATOM 2008 O O . PHE A 1 247 ? 0.272 2.686 10.275 1.00 96.62 247 PHE A O 1
ATOM 2015 N N . ILE A 1 248 ? 0.640 3.250 8.134 1.00 97.12 248 ILE A N 1
ATOM 2016 C CA . ILE A 1 248 ? 0.921 1.883 7.675 1.00 97.12 248 ILE A CA 1
ATOM 2017 C C . ILE A 1 248 ? 2.170 1.317 8.358 1.00 97.12 248 ILE A C 1
ATOM 2019 O O . ILE A 1 248 ? 2.120 0.183 8.824 1.00 97.12 248 ILE A O 1
ATOM 2023 N N . HIS A 1 249 ? 3.256 2.093 8.442 1.00 96.75 249 HIS A N 1
ATOM 2024 C CA . HIS A 1 249 ? 4.543 1.661 9.007 1.00 96.75 249 HIS A CA 1
ATOM 2025 C C . HIS A 1 249 ? 4.606 1.726 10.540 1.00 96.75 249 HIS A C 1
ATOM 2027 O O . HIS A 1 249 ? 5.699 1.723 11.108 1.00 96.75 249 HIS A O 1
ATOM 2033 N N . ASN A 1 250 ? 3.462 1.791 11.227 1.00 97.19 250 ASN A N 1
ATOM 2034 C CA . ASN A 1 250 ? 3.425 1.782 12.683 1.00 97.19 250 ASN A CA 1
ATOM 2035 C C . ASN A 1 250 ? 4.098 0.499 13.232 1.00 97.19 250 ASN A C 1
ATOM 2037 O O . ASN A 1 250 ? 3.559 -0.601 13.057 1.00 97.19 250 ASN A O 1
ATOM 2041 N N . PRO A 1 251 ? 5.242 0.610 13.942 1.00 96.69 251 PRO A N 1
ATOM 2042 C CA . PRO A 1 251 ? 6.005 -0.547 14.402 1.00 96.69 251 PRO A CA 1
ATOM 2043 C C . PRO A 1 251 ? 5.425 -1.187 15.674 1.00 96.69 251 PRO A C 1
ATOM 2045 O O . PRO A 1 251 ? 5.979 -2.170 16.180 1.00 96.69 251 PRO A O 1
ATOM 2048 N N . ASN A 1 252 ? 4.346 -0.631 16.237 1.00 97.44 252 ASN A N 1
ATOM 2049 C CA . ASN A 1 252 ? 3.759 -1.095 17.485 1.00 97.44 252 ASN A CA 1
ATOM 2050 C C . ASN A 1 252 ? 3.318 -2.568 17.379 1.00 97.44 252 ASN A C 1
ATOM 2052 O O . ASN A 1 252 ? 2.515 -2.964 16.535 1.00 97.44 252 ASN A O 1
ATOM 2056 N N . LYS A 1 253 ? 3.833 -3.415 18.278 1.00 97.19 253 LYS A N 1
ATOM 2057 C CA . LYS A 1 253 ? 3.578 -4.864 18.238 1.00 97.19 253 LYS A CA 1
ATOM 2058 C C . LYS A 1 253 ? 2.106 -5.215 18.463 1.00 97.19 253 LYS A C 1
ATOM 2060 O O . LYS A 1 253 ? 1.626 -6.153 17.831 1.00 97.19 253 LYS A O 1
ATOM 2065 N N . SER A 1 254 ? 1.409 -4.486 19.334 1.00 96.44 254 SER A N 1
ATOM 2066 C CA . SER A 1 254 ? -0.016 -4.695 19.623 1.00 96.44 254 SER A CA 1
ATOM 2067 C C . SER A 1 254 ? -0.878 -4.355 18.407 1.00 96.44 254 SER A C 1
ATOM 2069 O O . SER A 1 254 ? -1.786 -5.114 18.075 1.00 96.44 254 SER A O 1
ATOM 2071 N N . TRP A 1 255 ? -0.546 -3.266 17.708 1.00 96.50 255 TRP A N 1
ATOM 2072 C CA . TRP A 1 255 ? -1.165 -2.867 16.442 1.00 96.50 255 TRP A CA 1
ATOM 2073 C C . TRP A 1 255 ? -1.012 -3.954 15.372 1.00 96.50 255 TRP A C 1
ATOM 2075 O O . TRP A 1 255 ? -2.001 -4.481 14.858 1.00 96.50 255 TRP A O 1
ATOM 2085 N N . LEU A 1 256 ? 0.229 -4.374 15.104 1.00 96.44 256 LEU A N 1
ATOM 2086 C CA . LEU A 1 256 ? 0.515 -5.417 14.116 1.00 96.44 256 LEU A CA 1
ATOM 2087 C C . LEU A 1 256 ? -0.146 -6.753 14.479 1.00 96.44 256 LEU A C 1
ATOM 2089 O O . LEU A 1 256 ? -0.615 -7.467 13.593 1.00 96.44 256 LEU A O 1
ATOM 2093 N N . GLN A 1 257 ? -0.203 -7.102 15.767 1.00 95.88 257 GLN A N 1
ATOM 2094 C CA . GLN A 1 257 ? -0.866 -8.321 16.223 1.00 95.88 257 GLN A CA 1
ATOM 2095 C C . GLN A 1 257 ? -2.377 -8.272 15.982 1.00 95.88 257 GLN A C 1
ATOM 2097 O O . GLN A 1 257 ? -2.933 -9.228 15.448 1.00 95.88 257 GLN A O 1
ATOM 2102 N N . ALA A 1 258 ? -3.031 -7.154 16.300 1.00 95.25 258 ALA A N 1
ATOM 2103 C CA . ALA A 1 258 ? -4.464 -6.997 16.080 1.00 95.25 258 ALA A CA 1
ATOM 2104 C C . ALA A 1 258 ? -4.840 -7.056 14.584 1.00 95.25 258 ALA A C 1
ATOM 2106 O O . ALA A 1 258 ? -5.875 -7.628 14.241 1.00 95.25 258 ALA A O 1
ATOM 2107 N N . ILE A 1 259 ? -3.975 -6.561 13.687 1.00 96.00 259 ILE A N 1
ATOM 2108 C CA . ILE A 1 259 ? -4.138 -6.719 12.229 1.00 96.00 259 ILE A CA 1
ATOM 2109 C C . ILE A 1 259 ? -4.029 -8.193 11.809 1.00 96.00 259 ILE A C 1
ATOM 2111 O O . ILE A 1 259 ? -4.827 -8.662 10.998 1.00 96.00 259 ILE A O 1
ATOM 2115 N N . ARG A 1 260 ? -3.045 -8.937 12.339 1.00 94.44 260 ARG A N 1
ATOM 2116 C CA . ARG A 1 260 ? -2.859 -10.371 12.024 1.00 94.44 260 ARG A CA 1
ATOM 2117 C C . ARG A 1 260 ? -4.039 -11.224 12.480 1.00 94.44 260 ARG A C 1
ATOM 2119 O O . ARG A 1 260 ? -4.355 -12.207 11.821 1.00 94.44 260 ARG A O 1
ATOM 2126 N N . GLU A 1 261 ? -4.658 -10.849 13.593 1.00 94.31 261 GLU A N 1
ATOM 2127 C CA . GLU A 1 261 ? -5.819 -11.526 14.181 1.00 94.31 261 GLU A CA 1
ATOM 2128 C C . GLU A 1 261 ? -7.157 -11.081 13.566 1.00 94.31 261 GLU A C 1
ATOM 2130 O O . GLU A 1 261 ? -8.203 -11.543 14.004 1.00 94.31 261 GLU A O 1
ATOM 2135 N N . ASP A 1 262 ? -7.135 -10.197 12.561 1.00 94.00 262 ASP A N 1
ATOM 2136 C CA . ASP A 1 262 ? -8.323 -9.649 11.890 1.00 94.00 262 ASP A CA 1
ATOM 2137 C C . ASP A 1 262 ? -9.346 -8.993 12.839 1.00 94.00 262 ASP A C 1
ATOM 2139 O O . ASP A 1 262 ? -10.550 -8.963 12.577 1.00 94.00 262 ASP A O 1
ATOM 2143 N N . LYS A 1 263 ? -8.855 -8.419 13.945 1.00 93.38 263 LYS A N 1
ATOM 2144 C CA . LYS A 1 263 ? -9.675 -7.757 14.976 1.00 93.38 263 LYS A CA 1
ATOM 2145 C C . LYS A 1 263 ? -10.214 -6.395 14.557 1.00 93.38 263 LYS A C 1
ATOM 2147 O O . LYS A 1 263 ? -10.945 -5.755 15.310 1.00 93.38 263 LYS A O 1
ATOM 2152 N N . MET A 1 264 ? -9.829 -5.898 13.388 1.00 95.19 264 MET A N 1
ATOM 2153 C CA . MET A 1 264 ? -10.255 -4.589 12.918 1.00 95.19 264 MET A CA 1
ATOM 2154 C C . MET A 1 264 ? -10.270 -4.498 11.398 1.00 95.19 264 MET A C 1
ATOM 2156 O O . MET A 1 264 ? -9.623 -5.278 10.703 1.00 95.19 264 MET A O 1
ATOM 2160 N N . THR A 1 265 ? -10.968 -3.485 10.900 1.00 96.25 265 THR A N 1
ATOM 2161 C CA . THR A 1 265 ? -10.820 -2.976 9.536 1.00 96.25 265 THR A CA 1
ATOM 2162 C C . THR A 1 265 ? -10.439 -1.509 9.580 1.00 96.25 265 THR A C 1
ATOM 2164 O O . THR A 1 265 ? -10.853 -0.792 10.490 1.00 96.25 265 THR A O 1
ATOM 2167 N N . VAL A 1 266 ? -9.639 -1.063 8.618 1.00 97.38 266 VAL A N 1
ATOM 2168 C CA . VAL A 1 266 ? -9.160 0.315 8.572 1.00 97.38 266 VAL A CA 1
ATOM 2169 C C . VAL A 1 266 ? -9.391 0.887 7.190 1.00 97.38 266 VAL A C 1
ATOM 2171 O O . VAL A 1 266 ? -8.946 0.328 6.191 1.00 97.38 266 VAL A O 1
ATOM 2174 N N . THR A 1 267 ? -10.051 2.036 7.155 1.00 97.56 267 THR A N 1
ATOM 2175 C CA . THR A 1 267 ? -10.242 2.830 5.940 1.00 97.56 267 THR A CA 1
ATOM 2176 C C . THR A 1 267 ? -9.674 4.226 6.155 1.00 97.56 267 THR A C 1
ATOM 2178 O O . THR A 1 267 ? -9.691 4.735 7.276 1.00 97.56 267 THR A O 1
ATOM 2181 N N . CYS A 1 268 ? -9.158 4.839 5.098 1.00 96.81 268 CYS A N 1
ATOM 2182 C CA . CYS A 1 268 ? -8.674 6.213 5.099 1.00 96.81 268 CYS A CA 1
ATOM 2183 C C . CYS A 1 268 ? -9.539 7.042 4.152 1.00 96.81 268 CYS A C 1
ATOM 2185 O O . CYS A 1 268 ? -9.800 6.605 3.040 1.00 96.81 268 CYS A O 1
ATOM 2187 N N . ALA A 1 269 ? -10.006 8.205 4.584 1.00 96.12 269 ALA A N 1
ATOM 2188 C CA . ALA A 1 269 ? -10.670 9.175 3.722 1.00 96.12 269 ALA A CA 1
ATOM 2189 C C . ALA A 1 269 ? -9.894 10.488 3.775 1.00 96.12 269 ALA A C 1
ATOM 2191 O O . ALA A 1 269 ? -9.447 10.882 4.853 1.00 96.12 269 ALA A O 1
ATOM 2192 N N . ILE A 1 270 ? -9.749 11.152 2.634 1.00 93.62 270 ILE A N 1
ATOM 2193 C CA . ILE A 1 270 ? -8.950 12.368 2.498 1.00 93.62 270 ILE A CA 1
ATOM 2194 C C . ILE A 1 270 ? -9.894 13.478 2.075 1.00 93.62 270 ILE A C 1
ATOM 2196 O O . ILE A 1 270 ? -10.600 13.355 1.080 1.00 93.62 270 ILE A O 1
ATOM 2200 N N . ASN A 1 271 ? -9.944 14.552 2.853 1.00 91.12 271 ASN A N 1
ATOM 2201 C CA . ASN A 1 271 ? -10.662 15.751 2.452 1.00 91.12 271 ASN A CA 1
ATOM 2202 C C . ASN A 1 271 ? -9.687 16.663 1.699 1.00 91.12 271 ASN A C 1
ATOM 2204 O O . ASN A 1 271 ? -8.753 17.174 2.312 1.00 91.12 271 ASN A O 1
ATOM 2208 N N . GLU A 1 272 ? -9.909 16.854 0.399 1.00 82.38 272 GLU A N 1
ATOM 2209 C CA . GLU A 1 272 ? -9.049 17.668 -0.473 1.00 82.38 272 GLU A CA 1
ATOM 2210 C C . GLU A 1 272 ? -8.959 19.126 -0.035 1.00 82.38 272 GLU A C 1
ATOM 2212 O O . GLU A 1 272 ? -7.858 19.645 0.107 1.00 82.38 272 GLU A O 1
ATOM 2217 N N . GLU A 1 273 ? -10.097 19.764 0.256 1.00 84.75 273 GLU A N 1
ATOM 2218 C CA . GLU A 1 273 ? -10.155 21.192 0.607 1.00 84.75 273 GLU A CA 1
ATOM 2219 C C . GLU A 1 273 ? -9.315 21.529 1.843 1.00 84.75 273 GLU A C 1
ATOM 2221 O O . GLU A 1 273 ? -8.793 22.633 1.982 1.00 84.75 273 GLU A O 1
ATOM 2226 N N . SER A 1 274 ? -9.206 20.577 2.767 1.00 84.25 274 SER A N 1
ATOM 2227 C CA . SER A 1 274 ? -8.505 20.764 4.036 1.00 84.25 274 SER A CA 1
ATOM 2228 C C . SER A 1 274 ? -7.196 19.984 4.136 1.00 84.25 274 SER A C 1
ATOM 2230 O O . SER A 1 274 ? -6.452 20.174 5.097 1.00 84.25 274 SER A O 1
ATOM 2232 N N . CYS A 1 275 ? -6.893 19.104 3.177 1.00 81.44 275 CYS A N 1
ATOM 2233 C CA . CYS A 1 275 ? -5.827 18.103 3.281 1.00 81.44 275 CYS A CA 1
ATOM 2234 C C . CYS A 1 275 ? -5.888 17.308 4.606 1.00 81.44 275 CYS A C 1
ATOM 2236 O O . CYS A 1 275 ? -4.857 16.996 5.210 1.00 81.44 275 CYS A O 1
ATOM 2238 N N . HIS A 1 276 ? -7.100 17.037 5.110 1.00 87.88 276 HIS A N 1
ATOM 2239 C CA . HIS A 1 276 ? -7.313 16.304 6.359 1.00 87.88 276 HIS A CA 1
ATOM 2240 C C . HIS A 1 276 ? -7.497 14.810 6.087 1.00 87.88 276 HIS A C 1
ATOM 2242 O O . HIS A 1 276 ? -8.474 14.400 5.455 1.00 87.88 276 HIS A O 1
ATOM 2248 N N . ASP A 1 277 ? -6.608 13.995 6.654 1.00 91.75 277 ASP A N 1
ATOM 2249 C CA . ASP A 1 277 ? -6.722 12.540 6.625 1.00 91.75 277 ASP A CA 1
ATOM 2250 C C . ASP A 1 277 ? -7.604 12.057 7.787 1.00 91.75 277 ASP A C 1
ATOM 2252 O O . ASP A 1 277 ? -7.363 12.368 8.958 1.00 91.75 277 ASP A O 1
ATOM 2256 N N . THR A 1 278 ? -8.628 11.262 7.484 1.00 95.62 278 THR A N 1
ATOM 2257 C CA . THR A 1 278 ? -9.464 10.581 8.478 1.00 95.62 278 THR A CA 1
ATOM 2258 C C . THR A 1 278 ? -9.225 9.080 8.411 1.00 95.62 278 THR A C 1
ATOM 2260 O O . THR A 1 278 ? -9.630 8.419 7.456 1.00 95.62 278 THR A O 1
ATOM 2263 N N . PHE A 1 279 ? -8.610 8.521 9.451 1.00 96.62 279 PHE A N 1
ATOM 2264 C CA . PHE A 1 279 ? -8.439 7.078 9.606 1.00 96.62 279 PHE A CA 1
ATOM 2265 C C . PHE A 1 279 ? -9.600 6.522 10.419 1.00 96.62 279 PHE A C 1
ATOM 2267 O O . PHE A 1 279 ? -9.706 6.760 11.623 1.00 96.62 279 PHE A O 1
ATOM 2274 N N . ARG A 1 280 ? -10.476 5.764 9.766 1.00 96.31 280 ARG A N 1
ATOM 2275 C CA . ARG A 1 280 ? -11.587 5.075 10.415 1.00 96.31 280 ARG A CA 1
ATOM 2276 C C . ARG A 1 280 ? -11.203 3.629 10.704 1.00 96.31 280 ARG A C 1
ATOM 2278 O O . ARG A 1 280 ? -11.050 2.838 9.775 1.00 96.31 280 ARG A O 1
ATOM 2285 N N . ILE A 1 281 ? -11.073 3.302 11.986 1.00 95.62 281 ILE A N 1
ATOM 2286 C CA . ILE A 1 281 ? -10.722 1.981 12.509 1.00 95.62 281 ILE A CA 1
ATOM 2287 C C . ILE A 1 281 ? -11.986 1.352 13.093 1.00 95.62 281 ILE A C 1
ATOM 2289 O O . ILE A 1 281 ? -12.472 1.774 14.138 1.00 95.62 281 ILE A O 1
ATOM 2293 N N . LEU A 1 282 ? -12.533 0.349 12.415 1.00 94.25 282 LEU A N 1
ATOM 2294 C CA . LEU A 1 282 ? -13.684 -0.417 12.881 1.00 94.25 282 LEU A CA 1
ATOM 2295 C C . LEU A 1 282 ? -13.204 -1.683 13.589 1.00 94.25 282 LEU A C 1
ATOM 2297 O O . LEU A 1 282 ? -12.700 -2.598 12.938 1.00 94.25 282 LEU A O 1
ATOM 2301 N N . CYS A 1 283 ? -13.369 -1.741 14.907 1.00 92.06 283 CYS A N 1
ATOM 2302 C CA . CYS A 1 283 ? -13.026 -2.903 15.721 1.00 92.06 283 CYS A CA 1
ATOM 2303 C C . CYS A 1 283 ? -14.127 -3.969 15.645 1.00 92.06 283 CYS A C 1
ATOM 2305 O O . CYS A 1 283 ? -15.305 -3.669 15.841 1.00 92.06 283 CYS A O 1
ATOM 2307 N N . ARG A 1 284 ? -13.724 -5.217 15.404 1.00 85.44 284 ARG A N 1
ATOM 2308 C CA . ARG A 1 284 ? -14.556 -6.423 15.482 1.00 85.44 284 ARG A CA 1
ATOM 2309 C C . ARG A 1 284 ? -14.306 -7.055 16.861 1.00 85.44 284 ARG A C 1
ATOM 2311 O O . ARG A 1 284 ? -13.157 -7.079 17.285 1.00 85.44 284 ARG A O 1
ATOM 2318 N N . GLU A 1 285 ? -15.334 -7.578 17.535 1.00 70.56 285 GLU A N 1
ATOM 2319 C CA . GLU A 1 285 ? -15.271 -8.255 18.861 1.00 70.56 285 GLU A CA 1
ATOM 2320 C C . GLU A 1 285 ? -15.359 -7.351 20.125 1.00 70.56 285 GLU A C 1
ATOM 2322 O O . GLU A 1 285 ? -15.204 -6.129 20.041 1.00 70.56 285 GLU A O 1
ATOM 2327 N N . PRO A 1 286 ? -15.678 -7.908 21.326 1.00 63.62 286 PRO A N 1
ATOM 2328 C CA . PRO A 1 286 ? -16.371 -7.204 22.404 1.00 63.62 286 PRO A CA 1
ATOM 2329 C C . PRO A 1 286 ? -15.422 -6.390 23.287 1.00 63.62 286 PRO A C 1
ATOM 2331 O O . PRO A 1 286 ? -15.651 -6.258 24.488 1.00 63.62 286 PRO A O 1
ATOM 2334 N N . ILE A 1 287 ? -14.368 -5.812 22.708 1.00 57.91 287 ILE A N 1
ATOM 2335 C CA . ILE A 1 287 ? -13.429 -4.938 23.422 1.00 57.91 287 ILE A CA 1
ATOM 2336 C C . ILE A 1 287 ? -14.187 -3.759 24.077 1.00 57.91 287 ILE A C 1
ATOM 2338 O O . ILE A 1 287 ? -13.706 -3.164 25.038 1.00 57.91 287 ILE A O 1
ATOM 2342 N N . CYS A 1 288 ? -15.409 -3.448 23.619 1.00 55.62 288 CYS A N 1
ATOM 2343 C CA . CYS A 1 288 ? -16.189 -2.296 24.076 1.00 55.62 288 CYS A CA 1
ATOM 2344 C C . CYS A 1 288 ? -17.636 -2.587 24.511 1.00 55.62 288 CYS A C 1
ATOM 2346 O O . CYS A 1 288 ? -18.409 -1.645 24.689 1.00 55.62 288 CYS A O 1
ATOM 2348 N N . GLN A 1 289 ? -18.027 -3.850 24.747 1.00 58.50 289 GLN A N 1
ATOM 2349 C CA . GLN A 1 289 ? -19.396 -4.154 25.219 1.00 58.50 289 GLN A CA 1
ATOM 2350 C C . GLN A 1 289 ? -19.736 -3.506 26.579 1.00 58.50 289 GLN A C 1
ATOM 2352 O O . GLN A 1 289 ? -20.906 -3.393 26.935 1.00 58.50 289 GLN A O 1
ATOM 2357 N N . THR A 1 290 ? -18.744 -3.027 27.334 1.00 55.31 290 THR A N 1
ATOM 2358 C CA . THR A 1 290 ? -18.935 -2.477 28.683 1.00 55.31 290 THR A CA 1
ATOM 2359 C C . THR A 1 290 ? -18.964 -0.950 28.764 1.00 55.31 290 THR A C 1
ATOM 2361 O O . THR A 1 290 ? -19.178 -0.415 29.853 1.00 55.31 290 THR A O 1
ATOM 2364 N N . THR A 1 291 ? -18.768 -0.211 27.668 1.00 51.47 291 THR A N 1
ATOM 2365 C CA . THR A 1 291 ? -18.392 1.205 27.787 1.00 51.47 291 THR A CA 1
ATOM 2366 C C . THR A 1 291 ? -19.166 2.137 26.857 1.00 51.47 291 THR A C 1
ATOM 2368 O O . THR A 1 291 ? -18.942 2.239 25.659 1.00 51.47 291 THR A O 1
ATOM 2371 N N . THR A 1 292 ? -20.059 2.927 27.454 1.00 62.56 292 THR A N 1
ATOM 2372 C CA . THR A 1 292 ? -20.620 4.163 26.876 1.00 62.56 292 THR A CA 1
ATOM 2373 C C . THR A 1 292 ? -19.635 5.343 26.924 1.00 62.56 292 THR A C 1
ATOM 2375 O O . THR A 1 292 ? -20.015 6.477 26.648 1.00 62.56 292 THR A O 1
ATOM 2378 N N . LYS A 1 293 ? -18.378 5.107 27.320 1.00 73.12 293 LYS A N 1
ATOM 2379 C CA . LYS A 1 293 ? -17.368 6.136 27.600 1.00 73.12 293 LYS A CA 1
ATOM 2380 C C . LYS A 1 293 ? -16.326 6.182 26.483 1.00 73.12 293 LYS A C 1
ATOM 2382 O O . LYS A 1 293 ? -16.005 5.148 25.915 1.00 73.12 293 LYS A O 1
ATOM 2387 N N . SER A 1 294 ? -15.771 7.363 26.219 1.00 80.75 294 SER A N 1
ATOM 2388 C CA . SER A 1 294 ? -14.698 7.600 25.239 1.00 80.75 294 SER A CA 1
ATOM 2389 C C . SER A 1 294 ? -13.330 7.046 25.662 1.00 80.75 294 SER A C 1
ATOM 2391 O O . SER A 1 294 ? -12.493 6.795 24.802 1.00 80.75 294 SER A O 1
ATOM 2393 N N . GLN A 1 295 ? -13.108 6.823 26.962 1.00 86.56 295 GLN A N 1
ATOM 2394 C CA . GLN A 1 295 ? -11.811 6.405 27.514 1.00 86.56 295 GLN A CA 1
ATOM 2395 C C . GLN A 1 295 ? -11.218 5.132 26.875 1.00 86.56 295 GLN A C 1
ATOM 2397 O O . GLN A 1 295 ? -10.065 5.178 26.474 1.00 86.56 295 GLN A O 1
ATOM 2402 N N . PRO A 1 296 ? -11.968 4.036 26.659 1.00 87.00 296 PRO A N 1
ATOM 2403 C CA . PRO A 1 296 ? -11.401 2.814 26.081 1.00 87.00 296 PRO A CA 1
ATOM 2404 C C . PRO A 1 296 ? -10.930 2.983 24.638 1.00 87.00 296 PRO A C 1
ATOM 2406 O O . PRO A 1 296 ? -10.011 2.294 24.209 1.00 87.00 296 PRO A O 1
ATOM 2409 N N . ALA A 1 297 ? -11.552 3.892 23.878 1.00 88.00 297 ALA A N 1
ATOM 2410 C CA . ALA A 1 297 ? -11.076 4.223 22.541 1.00 88.00 297 ALA A CA 1
ATOM 2411 C C . ALA A 1 297 ? -9.696 4.887 22.613 1.00 88.00 297 ALA A C 1
ATOM 2413 O O . ALA A 1 297 ? -8.814 4.542 21.832 1.00 88.00 297 ALA A O 1
ATOM 2414 N N . LEU A 1 298 ? -9.500 5.793 23.576 1.00 89.69 298 LEU A N 1
ATOM 2415 C CA . LEU A 1 298 ? -8.208 6.431 23.827 1.00 89.69 298 LEU A CA 1
ATOM 2416 C C . LEU A 1 298 ? -7.170 5.412 24.304 1.00 89.69 298 LEU A C 1
ATOM 2418 O O . LEU A 1 298 ? -6.091 5.359 23.725 1.00 89.69 298 LEU A O 1
ATOM 2422 N N . ASP A 1 299 ? -7.524 4.559 25.268 1.00 91.31 299 ASP A N 1
ATOM 2423 C CA . ASP A 1 299 ? -6.630 3.528 25.807 1.00 91.31 299 ASP A CA 1
ATOM 2424 C C . ASP A 1 299 ? -6.156 2.562 24.703 1.00 91.31 299 ASP A C 1
ATOM 2426 O O . ASP A 1 299 ? -4.989 2.178 24.663 1.00 91.31 299 ASP A O 1
ATOM 2430 N N . LEU A 1 300 ? -7.039 2.188 23.765 1.00 92.25 300 LEU A N 1
ATOM 2431 C CA . LEU A 1 300 ? -6.681 1.346 22.617 1.00 92.25 300 LEU A CA 1
ATOM 2432 C C . LEU A 1 300 ? -5.757 2.058 21.630 1.00 92.25 300 LEU A C 1
ATOM 2434 O O . LEU A 1 300 ? -4.775 1.469 21.180 1.00 92.25 300 LEU A O 1
ATOM 2438 N N . LEU A 1 301 ? -6.065 3.309 21.280 1.00 93.44 301 LEU A N 1
ATOM 2439 C CA . LEU A 1 301 ? -5.222 4.105 20.386 1.00 93.44 301 LEU A CA 1
ATOM 2440 C C . LEU A 1 301 ? -3.826 4.319 20.988 1.00 93.44 301 LEU A C 1
ATOM 2442 O O . LEU A 1 301 ? -2.833 4.230 20.264 1.00 93.44 301 LEU A O 1
ATOM 2446 N N . GLU A 1 302 ? -3.742 4.530 22.301 1.00 94.56 302 GLU A N 1
ATOM 2447 C CA . GLU A 1 302 ? -2.487 4.610 23.051 1.00 94.56 302 GLU A CA 1
ATOM 2448 C C . GLU A 1 302 ? -1.755 3.261 23.064 1.00 94.56 302 GLU A C 1
ATOM 2450 O O . GLU A 1 302 ? -0.583 3.188 22.700 1.00 94.56 302 GLU A O 1
ATOM 2455 N N . GLN A 1 303 ? -2.450 2.159 23.366 1.00 95.06 303 GLN A N 1
ATOM 2456 C CA . GLN A 1 303 ? -1.876 0.809 23.330 1.00 95.06 303 GLN A CA 1
ATOM 2457 C C . GLN A 1 303 ? -1.307 0.451 21.946 1.00 95.06 303 GLN A C 1
ATOM 2459 O O . GLN A 1 303 ? -0.288 -0.243 21.844 1.00 95.06 303 GLN A O 1
ATOM 2464 N N . TRP A 1 304 ? -1.960 0.905 20.877 1.00 95.75 304 TRP A N 1
ATOM 2465 C CA . TRP A 1 304 ? -1.519 0.736 19.493 1.00 95.75 304 TRP A CA 1
ATOM 2466 C C . TRP A 1 304 ? -0.468 1.760 19.049 1.00 95.75 304 TRP A C 1
ATOM 2468 O O . TRP A 1 304 ? 0.011 1.669 17.919 1.00 95.75 304 TRP A O 1
ATOM 2478 N N . GLY A 1 305 ? -0.067 2.697 19.911 1.00 95.88 305 GLY A N 1
ATOM 2479 C CA . GLY A 1 305 ? 0.934 3.718 19.595 1.00 95.88 305 GLY A CA 1
ATOM 2480 C C . GLY A 1 305 ? 0.488 4.676 18.491 1.00 95.88 305 GLY A C 1
ATOM 2481 O O . GLY A 1 305 ? 1.323 5.229 17.785 1.00 95.88 305 GLY A O 1
ATOM 2482 N N . ILE A 1 306 ? -0.823 4.854 18.291 1.00 94.81 306 ILE A N 1
ATOM 2483 C CA . ILE A 1 306 ? -1.364 5.714 17.228 1.00 94.81 306 ILE A CA 1
ATOM 2484 C C . ILE A 1 306 ? -1.072 7.190 17.518 1.00 94.81 306 ILE A C 1
ATOM 2486 O O . ILE A 1 306 ? -0.830 7.971 16.598 1.00 94.81 306 ILE A O 1
ATOM 2490 N N . PHE A 1 307 ? -1.039 7.582 18.794 1.00 91.31 307 PHE A N 1
ATOM 2491 C CA . PHE A 1 307 ? -0.713 8.957 19.183 1.00 91.31 307 PHE A CA 1
ATOM 2492 C C . PHE A 1 307 ? 0.762 9.317 18.965 1.00 91.31 307 PHE A C 1
ATOM 2494 O O . PHE A 1 307 ? 1.060 10.484 18.686 1.00 91.31 307 PHE A O 1
ATOM 2501 N N . ASP A 1 308 ? 1.648 8.319 18.997 1.00 92.31 308 ASP A N 1
ATOM 2502 C CA . ASP A 1 308 ? 3.089 8.475 18.774 1.00 92.31 308 ASP A CA 1
ATOM 2503 C C . ASP A 1 308 ? 3.448 8.626 17.290 1.00 92.31 308 ASP A C 1
ATOM 2505 O O . ASP A 1 308 ? 4.581 8.970 16.955 1.00 92.31 308 ASP A O 1
ATOM 2509 N N . LEU A 1 309 ? 2.495 8.381 16.384 1.00 90.88 309 LEU A N 1
ATOM 2510 C CA . LEU A 1 309 ? 2.732 8.499 14.952 1.00 90.88 309 LEU A CA 1
ATOM 2511 C C . LEU A 1 309 ? 2.980 9.951 14.558 1.00 90.88 309 LEU A C 1
ATOM 2513 O O . LEU A 1 309 ? 2.215 10.851 14.920 1.00 90.88 309 LEU A O 1
ATOM 2517 N N . ASP A 1 310 ? 4.008 10.164 13.743 1.00 88.50 310 ASP A N 1
ATOM 2518 C CA . ASP A 1 310 ? 4.243 11.436 13.073 1.00 88.50 310 ASP A CA 1
ATOM 2519 C C . ASP A 1 310 ? 3.219 11.608 11.944 1.00 88.50 310 ASP A C 1
ATOM 2521 O O . ASP A 1 310 ? 3.414 11.183 10.811 1.00 88.50 310 ASP A O 1
ATOM 2525 N N . VAL A 1 311 ? 2.044 12.124 12.280 1.00 83.25 311 VAL A N 1
ATOM 2526 C CA . VAL A 1 311 ? 0.969 12.400 11.322 1.00 83.25 311 VAL A CA 1
ATOM 2527 C C . VAL A 1 311 ? 0.722 13.896 11.259 1.00 83.25 311 VAL A C 1
ATOM 2529 O O . VAL A 1 311 ? 0.939 14.608 12.248 1.00 83.25 311 VAL A O 1
ATOM 2532 N N . LYS A 1 312 ? 0.222 14.375 10.111 1.00 78.56 312 LYS A N 1
ATOM 2533 C CA . LYS A 1 312 ? -0.156 15.782 9.956 1.00 78.56 312 LYS A CA 1
ATOM 2534 C C . LYS A 1 312 ? -1.098 16.202 11.086 1.00 78.56 312 LYS A C 1
ATOM 2536 O O . LYS A 1 312 ? -1.950 15.432 11.540 1.00 78.56 312 LYS A O 1
ATOM 2541 N N . LYS A 1 313 ? -0.961 17.457 11.517 1.00 74.81 313 LYS A N 1
ATOM 2542 C CA . LYS A 1 313 ? -1.702 18.057 12.643 1.00 74.81 313 LYS A CA 1
ATOM 2543 C C . LYS A 1 313 ? -3.218 17.885 12.544 1.00 74.81 313 LYS A C 1
ATOM 2545 O O . LYS A 1 313 ? -3.890 17.825 13.565 1.00 74.81 313 LYS A O 1
ATOM 2550 N N . CYS A 1 314 ? -3.743 17.776 11.332 1.00 78.75 314 CYS A N 1
ATOM 2551 C CA . CYS A 1 314 ? -5.170 17.691 11.082 1.00 78.75 314 CYS A CA 1
ATOM 2552 C C . CYS A 1 314 ? -5.706 16.264 10.905 1.00 78.75 314 CYS A C 1
ATOM 2554 O O . CYS A 1 314 ? -6.809 16.073 10.399 1.00 78.75 314 CYS A O 1
ATOM 2556 N N . THR A 1 315 ? -4.935 15.261 11.319 1.00 88.06 315 THR A N 1
ATOM 2557 C CA . THR A 1 315 ? -5.358 13.863 11.235 1.00 88.06 315 THR A CA 1
ATOM 2558 C C . THR A 1 315 ? -6.447 13.561 12.263 1.00 88.06 315 THR A C 1
ATOM 2560 O O . THR A 1 315 ? -6.299 13.857 13.455 1.00 88.06 315 THR A O 1
ATOM 2563 N N . VAL A 1 316 ? -7.534 12.934 11.810 1.00 92.06 316 VAL A N 1
ATOM 2564 C CA . VAL A 1 316 ? -8.642 12.485 12.659 1.00 92.06 316 VAL A CA 1
ATOM 2565 C C . VAL A 1 316 ? -8.643 10.966 12.735 1.00 92.06 316 VAL A C 1
ATOM 2567 O O . VAL A 1 316 ? -8.678 10.279 11.717 1.00 92.06 316 VAL A O 1
ATOM 2570 N N . PHE A 1 317 ? -8.667 10.433 13.953 1.00 92.50 317 PHE A N 1
ATOM 2571 C CA . PHE A 1 317 ? -8.860 9.007 14.188 1.00 92.50 317 PHE A CA 1
ATOM 2572 C C . PHE A 1 317 ? -10.309 8.763 14.593 1.00 92.50 317 PHE A C 1
ATOM 2574 O O . PHE A 1 317 ? -10.801 9.322 15.572 1.00 92.50 317 PHE A O 1
ATOM 2581 N N . MET A 1 318 ? -11.011 7.940 13.826 1.00 92.81 318 MET A N 1
ATOM 2582 C CA . MET A 1 318 ? -12.389 7.557 14.094 1.00 92.81 318 MET A CA 1
ATOM 2583 C C . MET A 1 318 ? -12.423 6.089 14.495 1.00 92.81 318 MET A C 1
ATOM 2585 O O . MET A 1 318 ? -12.277 5.204 13.657 1.00 92.81 318 MET A O 1
ATOM 2589 N N . MET A 1 319 ? -12.626 5.832 15.782 1.00 91.31 319 MET A N 1
ATOM 2590 C CA . MET A 1 319 ? -12.829 4.483 16.297 1.00 91.31 319 MET A CA 1
ATOM 2591 C C . MET A 1 319 ? -14.303 4.128 16.156 1.00 91.31 319 MET A C 1
ATOM 2593 O O . MET A 1 319 ? -15.157 4.819 16.709 1.00 91.31 319 MET A O 1
ATOM 2597 N N . ALA A 1 320 ? -14.601 3.075 15.408 1.00 89.62 320 ALA A N 1
ATOM 2598 C CA . ALA A 1 320 ? -15.942 2.555 15.221 1.00 89.62 320 ALA A CA 1
ATOM 2599 C C . ALA A 1 320 ? -16.068 1.175 15.876 1.00 89.62 320 ALA A C 1
ATOM 2601 O O . ALA A 1 320 ? -15.155 0.352 15.806 1.00 89.62 320 ALA A O 1
ATOM 2602 N N . TYR A 1 321 ? -17.217 0.917 16.490 1.00 86.50 321 TYR A N 1
ATOM 2603 C CA . TYR A 1 321 ? -17.538 -0.350 17.139 1.00 86.50 321 TYR A CA 1
ATOM 2604 C C . TYR A 1 321 ? -18.862 -0.851 16.601 1.00 86.50 321 TYR A C 1
ATOM 2606 O O . TYR A 1 321 ? -19.863 -0.146 16.715 1.00 86.50 321 TYR A O 1
ATOM 2614 N N . GLU A 1 322 ? -18.861 -2.046 16.027 1.00 84.19 322 GLU A N 1
ATOM 2615 C CA . GLU A 1 322 ? -20.067 -2.709 15.546 1.00 84.19 322 GLU A CA 1
ATOM 2616 C C . GLU A 1 322 ? -20.576 -3.681 16.615 1.00 84.19 322 GLU A C 1
ATOM 2618 O O . GLU A 1 322 ? -19.898 -4.645 16.971 1.00 84.19 322 GLU A O 1
ATOM 2623 N N . ASP A 1 323 ? -21.755 -3.386 17.165 1.00 81.94 323 ASP A N 1
ATOM 2624 C CA . ASP A 1 323 ? -22.482 -4.278 18.069 1.00 81.94 323 ASP A CA 1
ATOM 2625 C C . ASP A 1 323 ? -23.619 -4.946 17.293 1.00 81.94 323 ASP A C 1
ATOM 2627 O O . ASP A 1 323 ? -24.601 -4.295 16.924 1.00 81.94 323 ASP A O 1
ATOM 2631 N N . GLU A 1 324 ? -23.472 -6.242 17.021 1.00 84.31 324 GLU A N 1
ATOM 2632 C CA . GLU A 1 324 ? -24.512 -7.050 16.391 1.00 84.31 324 GLU A CA 1
ATOM 2633 C C . GLU A 1 324 ? -25.408 -7.691 17.454 1.00 84.31 324 GLU A C 1
ATOM 2635 O O . GLU A 1 324 ? -25.006 -8.585 18.200 1.00 84.31 324 GLU A O 1
ATOM 2640 N N . GLN A 1 325 ? -26.672 -7.281 17.483 1.00 84.81 325 GLN A N 1
ATOM 2641 C CA . GLN A 1 325 ? -27.699 -7.888 18.319 1.00 84.81 325 GLN A CA 1
ATOM 2642 C C . GLN A 1 325 ? -28.597 -8.771 17.461 1.00 84.81 325 GLN A C 1
ATOM 2644 O O . GLN A 1 325 ? -29.417 -8.290 16.674 1.00 84.81 325 GLN A O 1
ATOM 2649 N N . ILE A 1 326 ? -28.456 -10.086 17.626 1.00 88.56 326 ILE A N 1
ATOM 2650 C CA . ILE A 1 326 ? -29.319 -11.068 16.970 1.00 88.56 326 ILE A CA 1
ATOM 2651 C C . ILE A 1 326 ? -30.548 -11.291 17.849 1.00 88.56 326 ILE A C 1
ATOM 2653 O O . ILE A 1 326 ? -30.454 -11.801 18.963 1.00 88.56 326 ILE A O 1
ATOM 2657 N N . THR A 1 327 ? -31.718 -10.933 17.329 1.00 93.62 327 THR A N 1
ATOM 2658 C CA . THR A 1 327 ? -33.014 -11.186 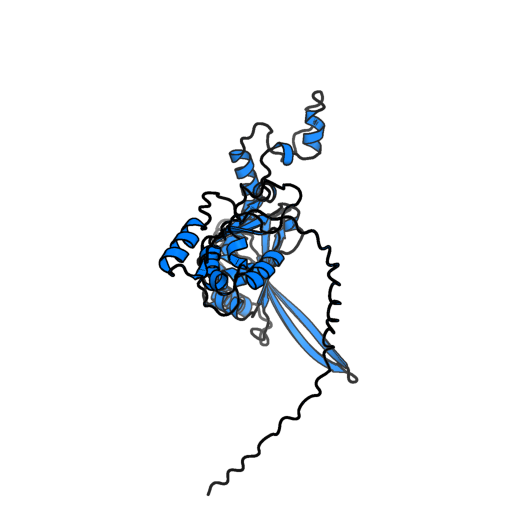17.967 1.00 93.62 327 THR A CA 1
ATOM 2659 C C . THR A 1 327 ? -33.833 -12.140 17.108 1.00 93.62 327 THR A C 1
ATOM 2661 O O . THR A 1 327 ? -33.812 -12.061 15.882 1.00 93.62 327 THR A O 1
ATOM 2664 N N . GLU A 1 328 ? -34.553 -13.071 17.729 1.00 95.31 328 GLU A N 1
ATOM 2665 C CA . GLU A 1 328 ? -35.442 -13.984 17.011 1.00 95.31 328 GLU A CA 1
ATOM 2666 C C . GLU A 1 328 ? -36.893 -13.535 17.185 1.00 95.31 328 GLU A C 1
ATOM 2668 O O . GLU A 1 328 ? -37.393 -13.419 18.304 1.00 95.31 328 GLU A O 1
ATOM 2673 N N . ARG A 1 329 ? -37.583 -13.259 16.072 1.00 94.06 329 ARG A N 1
ATOM 2674 C CA . ARG A 1 329 ? -38.992 -12.851 16.079 1.00 94.06 329 ARG A CA 1
ATOM 2675 C C . ARG A 1 329 ? -39.757 -13.647 15.031 1.00 94.06 329 ARG A C 1
ATOM 2677 O O . ARG A 1 329 ? -39.452 -13.572 13.844 1.00 94.06 329 ARG A O 1
ATOM 2684 N N . ASN A 1 330 ? -40.765 -14.400 15.471 1.00 94.19 330 ASN A N 1
ATOM 2685 C CA . ASN A 1 330 ? -41.614 -15.237 14.611 1.00 94.19 330 ASN A CA 1
ATOM 2686 C C . ASN A 1 330 ? -40.816 -16.247 13.755 1.00 94.19 330 ASN A C 1
ATOM 2688 O O . ASN A 1 330 ? -41.087 -16.401 12.566 1.00 94.19 330 ASN A O 1
ATOM 2692 N N . GLY A 1 331 ? -39.792 -16.887 14.335 1.00 94.19 331 GLY A N 1
ATOM 2693 C CA . GLY A 1 331 ? -38.935 -17.854 13.633 1.00 94.19 331 GLY A CA 1
ATOM 2694 C C . GLY A 1 331 ? -37.974 -17.241 12.604 1.00 94.19 331 GLY A C 1
ATOM 2695 O O . GLY A 1 331 ? -37.364 -17.969 11.824 1.00 94.19 331 GLY A O 1
ATOM 2696 N N . ARG A 1 332 ? -37.835 -15.908 12.566 1.00 91.75 332 ARG A N 1
ATOM 2697 C CA . ARG A 1 332 ? -36.826 -15.202 11.762 1.00 91.75 332 ARG A CA 1
ATOM 2698 C C . ARG A 1 332 ? -35.747 -14.637 12.679 1.00 91.75 332 ARG A C 1
ATOM 2700 O O . ARG A 1 332 ? -36.071 -13.973 13.663 1.00 91.75 332 ARG A O 1
ATOM 2707 N N . LYS A 1 333 ? -34.478 -14.853 12.326 1.00 94.38 333 LYS A N 1
ATOM 2708 C CA . LYS A 1 333 ? -33.338 -14.167 12.949 1.00 94.38 333 LYS A CA 1
ATOM 2709 C C . LYS A 1 333 ? -33.204 -12.777 12.332 1.00 94.38 333 LYS A C 1
ATOM 2711 O O . LYS A 1 333 ? -33.066 -12.654 11.119 1.00 94.38 333 LYS A O 1
ATOM 2716 N N . ILE A 1 334 ? -33.277 -11.750 13.165 1.00 89.56 334 ILE A N 1
ATOM 2717 C CA . ILE A 1 334 ? -33.066 -10.349 12.809 1.00 89.56 334 ILE A CA 1
ATOM 2718 C C . ILE A 1 334 ? -31.749 -9.934 13.456 1.00 89.56 334 ILE A C 1
ATOM 2720 O O . ILE A 1 334 ? -31.651 -9.916 14.683 1.00 89.56 334 ILE A O 1
ATOM 2724 N N . THR A 1 335 ? -30.751 -9.606 12.642 1.00 88.94 335 THR A N 1
ATOM 2725 C CA . THR A 1 335 ? -29.485 -9.037 13.113 1.00 88.94 335 THR A CA 1
ATOM 2726 C C . THR A 1 335 ? -29.585 -7.519 13.033 1.00 88.94 335 THR A C 1
ATOM 2728 O O . THR A 1 335 ? -29.693 -6.968 11.940 1.00 88.94 335 THR A O 1
ATOM 2731 N N . ASN A 1 336 ? -29.580 -6.846 14.181 1.00 81.50 336 ASN A N 1
ATOM 2732 C CA . ASN A 1 336 ? -29.460 -5.393 14.255 1.00 81.50 336 ASN A CA 1
ATOM 2733 C C . ASN A 1 336 ? -27.990 -5.050 14.492 1.00 81.50 336 ASN A C 1
ATOM 2735 O O . ASN A 1 336 ? -27.451 -5.431 15.526 1.00 81.50 336 ASN A O 1
ATOM 2739 N N . SER A 1 337 ? -27.359 -4.340 13.562 1.00 81.94 337 SER A N 1
ATOM 2740 C CA . SER A 1 337 ? -26.009 -3.801 13.750 1.00 81.94 337 SER A CA 1
ATOM 2741 C C . SER A 1 337 ? -26.109 -2.341 14.196 1.00 81.94 337 SER A C 1
ATOM 2743 O O . SER A 1 337 ? -26.781 -1.532 13.550 1.00 81.94 337 SER A O 1
ATOM 2745 N N . VAL A 1 338 ? -25.485 -2.006 15.328 1.00 82.25 338 VAL A N 1
ATOM 2746 C CA . VAL A 1 338 ? -25.333 -0.627 15.805 1.00 82.25 338 VAL A CA 1
ATOM 2747 C C . VAL A 1 338 ? -23.860 -0.262 15.759 1.00 82.25 338 VAL A C 1
ATOM 2749 O O . VAL A 1 338 ? -23.050 -0.839 16.482 1.00 82.25 338 VAL A O 1
ATOM 2752 N N . VAL A 1 339 ? -23.524 0.744 14.952 1.00 85.31 339 VAL A N 1
ATOM 2753 C CA . VAL A 1 339 ? -22.163 1.278 14.876 1.00 85.31 339 VAL A CA 1
ATOM 2754 C C . VAL A 1 339 ? -22.041 2.504 15.779 1.00 85.31 339 VAL A C 1
ATOM 2756 O O . VAL A 1 339 ? -22.718 3.509 15.567 1.00 85.31 339 VAL A O 1
ATOM 2759 N N . ARG A 1 340 ? -21.181 2.430 16.799 1.00 84.75 340 ARG A N 1
ATOM 2760 C CA . ARG A 1 340 ? -20.823 3.577 17.652 1.00 84.75 340 ARG A CA 1
ATOM 2761 C C . ARG A 1 3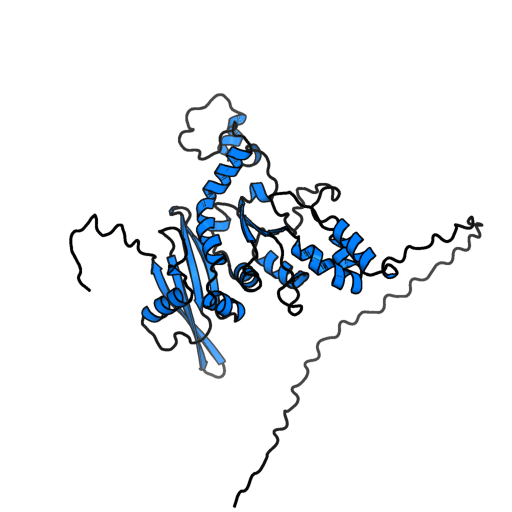40 ? -19.494 4.153 17.197 1.00 84.75 340 ARG A C 1
ATOM 2763 O O . ARG A 1 340 ? -18.543 3.396 17.047 1.00 84.75 340 ARG A O 1
ATOM 2770 N N . GLU A 1 341 ? -19.417 5.470 17.033 1.00 89.94 341 GLU A N 1
ATOM 2771 C CA . GLU A 1 341 ? -18.202 6.149 16.574 1.00 89.94 341 GLU A CA 1
ATOM 2772 C C . GLU A 1 341 ? -17.673 7.131 17.625 1.00 89.94 341 GLU A C 1
ATOM 2774 O O . GLU A 1 341 ? -18.416 7.950 18.167 1.00 89.94 341 GLU A O 1
ATOM 2779 N N . VAL A 1 342 ? -16.370 7.062 17.894 1.00 85.81 342 VAL A N 1
ATOM 2780 C CA . VAL A 1 342 ? -15.627 8.009 18.729 1.00 85.81 342 VAL A CA 1
ATOM 2781 C C . VAL A 1 342 ? -14.600 8.701 17.844 1.00 85.81 342 VAL A C 1
ATOM 2783 O O . VAL A 1 342 ? -13.724 8.053 17.272 1.00 85.81 342 VAL A O 1
ATOM 2786 N N . ARG A 1 343 ? -14.714 10.027 17.720 1.00 90.81 343 ARG A N 1
ATOM 2787 C CA . ARG A 1 343 ? -13.766 10.856 16.967 1.00 90.81 343 ARG A CA 1
ATOM 2788 C C . ARG A 1 343 ? -12.712 11.404 17.913 1.00 90.81 343 ARG A C 1
ATOM 2790 O O . ARG A 1 343 ? -13.041 12.060 18.898 1.00 90.81 343 ARG A O 1
ATOM 2797 N N . VAL A 1 344 ? -11.456 11.139 17.594 1.00 86.88 344 VAL A N 1
ATOM 2798 C CA . VAL A 1 344 ? -10.297 11.595 18.349 1.00 86.88 344 VAL A CA 1
ATOM 2799 C C . VAL A 1 344 ? -9.472 12.490 17.439 1.00 86.88 344 VAL A C 1
ATOM 2801 O O . VAL A 1 344 ? -8.965 12.063 16.402 1.00 86.88 344 VAL A O 1
ATOM 2804 N N . HIS A 1 345 ? -9.369 13.755 17.829 1.00 86.62 345 HIS A N 1
ATOM 2805 C CA . HIS A 1 345 ? -8.544 14.742 17.148 1.00 86.62 345 HIS A CA 1
ATOM 2806 C C . HIS A 1 345 ? -7.178 14.784 17.825 1.00 86.62 345 HIS A C 1
ATOM 2808 O O . HIS A 1 345 ? -7.103 14.880 19.053 1.00 86.62 345 HIS A O 1
ATOM 2814 N N . LYS A 1 346 ? -6.094 14.745 17.047 1.00 80.69 346 LYS A N 1
ATOM 2815 C CA . LYS A 1 346 ? -4.754 14.962 17.596 1.00 80.69 346 LYS A CA 1
ATOM 2816 C C . LYS A 1 346 ? -4.597 16.450 17.936 1.00 80.69 346 LYS A C 1
ATOM 2818 O O . LYS A 1 346 ? -4.356 17.275 17.061 1.00 80.69 346 LYS A O 1
ATOM 2823 N N . ALA A 1 347 ? -4.791 16.813 19.203 1.00 70.06 347 ALA A N 1
ATOM 2824 C CA . ALA A 1 347 ? -4.634 18.193 19.654 1.00 70.06 347 ALA A CA 1
ATOM 2825 C C . ALA A 1 347 ? -3.147 18.585 19.707 1.00 70.06 347 ALA A C 1
ATOM 2827 O O . ALA A 1 347 ? -2.309 17.841 20.213 1.00 70.06 347 ALA A O 1
ATOM 2828 N N . ILE A 1 348 ? -2.814 19.776 19.205 1.00 66.12 348 ILE A N 1
ATOM 2829 C CA . ILE A 1 348 ? -1.457 20.323 19.290 1.00 66.12 348 ILE A CA 1
ATOM 2830 C C . ILE A 1 348 ? -1.252 20.867 20.705 1.00 66.12 348 ILE A C 1
ATOM 2832 O O . ILE A 1 348 ? -1.803 21.912 21.052 1.00 66.12 348 ILE A O 1
ATOM 2836 N N . LEU A 1 349 ? -0.391 20.221 21.489 1.00 58.00 349 LEU A N 1
ATOM 2837 C CA . LEU A 1 349 ? 0.031 20.656 22.831 1.00 58.00 349 LEU A CA 1
ATOM 2838 C C . LEU A 1 349 ? 0.860 21.966 22.852 1.00 58.00 349 LEU A C 1
ATOM 2840 O O . LEU A 1 349 ? 1.515 22.263 23.838 1.00 58.00 349 LEU A O 1
ATOM 2844 N N . GLY A 1 350 ? 0.837 22.772 21.784 1.00 58.69 350 GLY A N 1
ATOM 2845 C CA . GLY A 1 350 ? 1.723 23.933 21.611 1.00 58.69 350 GLY A CA 1
ATOM 2846 C C . GLY A 1 350 ? 1.102 25.187 20.989 1.00 58.69 350 GLY A C 1
ATOM 2847 O O . GLY A 1 350 ? 1.821 26.159 20.796 1.00 58.69 350 GLY A O 1
ATOM 2848 N N . MET A 1 351 ? -0.200 25.209 20.670 1.00 50.88 351 MET A N 1
ATOM 2849 C CA . MET A 1 351 ? -0.868 26.427 20.156 1.00 50.88 351 MET A CA 1
ATOM 2850 C C . MET A 1 351 ? -1.866 27.063 21.130 1.00 50.88 351 MET A C 1
ATOM 2852 O O . MET A 1 351 ? -2.339 28.167 20.877 1.00 50.88 351 MET A O 1
ATOM 2856 N N . TRP A 1 352 ? -2.170 26.410 22.253 1.00 49.44 352 TRP A N 1
ATOM 2857 C CA . TRP A 1 352 ? -3.142 26.935 23.218 1.00 49.44 352 TRP A CA 1
ATOM 2858 C C . TRP A 1 352 ? -2.537 27.921 24.227 1.00 49.44 352 TRP A C 1
ATOM 2860 O O . TRP A 1 352 ? -3.250 28.801 24.704 1.00 49.44 352 TRP A O 1
ATOM 2870 N N . ASP A 1 353 ? -1.224 27.875 24.470 1.00 48.44 353 ASP A N 1
ATOM 2871 C CA . ASP A 1 353 ? -0.574 28.744 25.466 1.00 48.44 353 ASP A CA 1
ATOM 2872 C C . ASP A 1 353 ? -0.353 30.197 25.003 1.00 48.44 353 ASP A C 1
ATOM 2874 O O . ASP A 1 353 ? 0.001 31.054 25.810 1.00 48.44 353 ASP A O 1
ATOM 2878 N N . SER A 1 354 ? -0.596 30.517 23.727 1.00 49.44 354 SER A N 1
ATOM 2879 C CA . SER A 1 354 ? -0.336 31.857 23.177 1.00 49.44 354 SER A CA 1
ATOM 2880 C C . SER A 1 354 ? -1.581 32.734 23.000 1.00 49.44 354 SER A C 1
ATOM 2882 O O . SER A 1 354 ? -1.418 33.943 22.840 1.00 49.44 354 SER A O 1
ATOM 2884 N N . VAL A 1 355 ? -2.802 32.184 23.005 1.00 48.62 355 VAL A N 1
ATOM 2885 C CA . VAL A 1 355 ? -4.007 32.968 22.642 1.00 48.62 355 VAL A CA 1
ATOM 2886 C C . VAL A 1 355 ? -4.967 33.179 23.814 1.00 48.62 355 VAL A C 1
ATOM 2888 O O . VAL A 1 355 ? -5.672 34.183 23.847 1.00 48.62 355 VAL A O 1
ATOM 2891 N N . 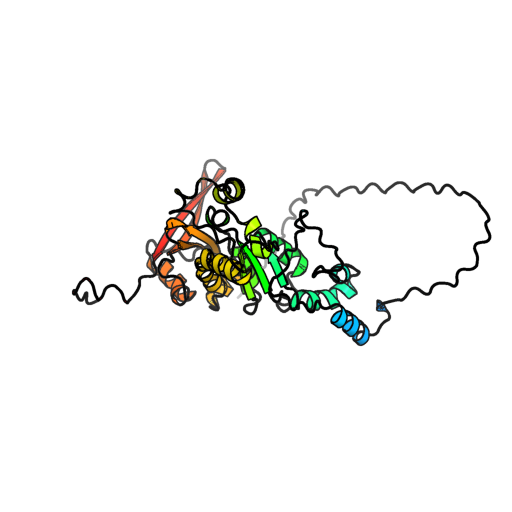TYR A 1 356 ? -4.939 32.333 24.846 1.00 46.50 356 TYR A N 1
ATOM 2892 C CA . TYR A 1 356 ? -5.719 32.570 26.061 1.00 46.50 356 TYR A CA 1
ATOM 2893 C C . TYR A 1 356 ? -4.913 32.212 27.304 1.00 46.50 356 TYR A C 1
ATOM 2895 O O . TYR A 1 356 ? -4.850 31.059 27.716 1.00 46.50 356 TYR A O 1
ATOM 2903 N N . GLY A 1 357 ? -4.339 33.231 27.946 1.00 41.75 357 GLY A N 1
ATOM 2904 C CA . GLY A 1 357 ? -3.735 33.132 29.273 1.00 41.75 357 GLY A CA 1
ATOM 2905 C C . GLY A 1 357 ? -4.759 32.782 30.359 1.00 41.75 357 GLY A C 1
ATOM 2906 O O . GLY A 1 357 ? -5.119 33.623 31.180 1.00 41.75 357 GLY A O 1
ATOM 2907 N N . ARG A 1 358 ? -5.226 31.532 30.392 1.00 41.62 358 ARG A N 1
ATOM 2908 C CA . ARG A 1 358 ? -5.888 30.924 31.548 1.00 41.62 358 ARG A CA 1
ATOM 2909 C C . ARG A 1 358 ? -5.330 29.527 31.762 1.00 41.62 358 ARG A C 1
ATOM 2911 O O . ARG A 1 358 ? -5.693 28.585 31.071 1.00 41.62 358 ARG A O 1
ATOM 2918 N N . LYS A 1 359 ? -4.489 29.417 32.792 1.00 36.28 359 LYS A N 1
ATOM 2919 C CA . LYS A 1 359 ? -4.156 28.152 33.448 1.00 36.28 359 LYS A CA 1
ATOM 2920 C C . LYS A 1 359 ? -5.454 27.438 33.829 1.00 36.28 359 LYS A C 1
ATOM 2922 O O . LYS A 1 359 ? -6.154 27.895 34.732 1.00 36.28 359 LYS A O 1
ATOM 2927 N N . VAL A 1 360 ? -5.755 26.327 33.1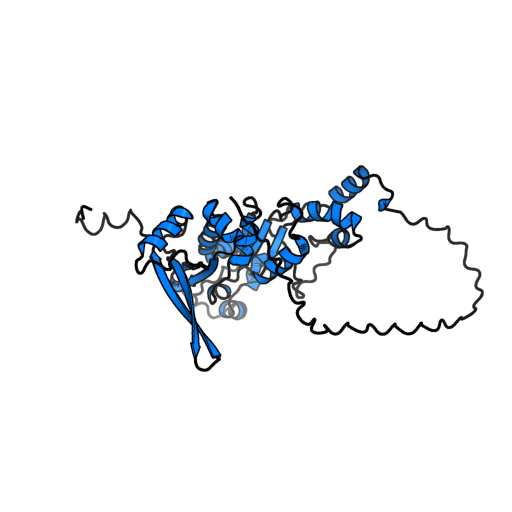69 1.00 39.59 360 VAL A N 1
ATOM 2928 C CA . VAL A 1 360 ? -6.644 25.308 33.728 1.00 39.59 360 VAL A CA 1
ATOM 2929 C C . VAL A 1 360 ? -5.732 24.320 34.444 1.00 39.59 360 VAL A C 1
ATOM 2931 O O . VAL A 1 360 ? -4.945 23.620 33.814 1.00 39.59 360 VAL A O 1
ATOM 2934 N N . LEU A 1 361 ? -5.769 24.361 35.775 1.00 39.66 361 LEU A N 1
ATOM 2935 C CA . LEU A 1 361 ? -5.196 23.326 36.629 1.00 39.66 361 LEU A CA 1
ATOM 2936 C C . LEU A 1 361 ? -6.083 22.082 36.494 1.00 39.66 361 LEU A C 1
ATOM 2938 O O . LEU A 1 361 ? -7.292 22.186 36.711 1.00 39.66 361 LEU A O 1
ATOM 2942 N N . PHE A 1 362 ? -5.480 20.960 36.103 1.00 45.91 362 PHE A N 1
ATOM 2943 C CA . PHE A 1 362 ? -6.058 19.630 36.296 1.00 45.91 362 PHE A CA 1
ATOM 2944 C C . PHE A 1 362 ? -5.876 19.182 37.744 1.00 45.91 362 PHE A C 1
ATOM 2946 O O . PHE A 1 362 ? -4.807 19.504 38.322 1.00 45.91 362 PHE A O 1
#

Secondary structure (DSSP, 8-state):
----------PPPPP-----------PPP----------------------GGGS-HHHHHHHHHHTS-----SSPBPSS--GGG---GGGSTTTTGGGGGS-HHHHHHHHHHHHHH-EEEESSHHHHHHHHHHHS-TTS-TT---SEEEEEE-TTTTTSS-EE-HHHHHHHHH-TT-EEEEEEHHHHTT---GGGG--HHHHHHTT-TT--TT-TT--PPPTT--HHHHHHHHHHHTTTHHHHHHHHT---HHHHHHHHTT-EEEEEEEETTTTEEEEEEEE-SSTTTT-SSSHHHHHHHHHTT-TTS---TT-EEEEEEEEEEEEEETTEEEEEEEEEEEEEE---TTSSTTT-------

pLDDT: mean 79.21, std 17.75, range [36.28, 97.56]

Organism: NCBI:txid119927